Protein AF-A0A6J4M0V1-F1 (afdb_monomer_lite)

Foldseek 3Di:
DLVQLVVLQVVLVVDPDPVSSVVSLVVSLVVLVVVCVVPVLPLSSLQSNLVSCVVVVVNVSSLVSLVSSCVNPVPPPCNLVSLLSQLVSCVLVLVLVSNVVSLVSNCVNPVLDLSSLVSVLQSLLRPPVDQQDLVSLVVSLVVSCVSQNCVNCVVVVNNQVNLLSLLSSLSSCLSNVVLVSSVVSLVVSVVVCVVDVVNVLVSLQSSLLSCVSNVNLVSSVVSVVVNCVVVVVCVVVCLSGPSCVVSNDPVVPPDD

Organism: NCBI:txid203437

pLDDT: mean 87.57, std 13.85, range [37.34, 98.81]

Structure (mmCIF, N/CA/C/O backbone):
data_AF-A0A6J4M0V1-F1
#
_entry.id   AF-A0A6J4M0V1-F1
#
loop_
_atom_site.group_PDB
_atom_site.id
_atom_site.type_symbol
_atom_site.label_atom_id
_atom_site.label_alt_id
_atom_site.label_comp_id
_atom_site.label_asym_id
_atom_site.label_entity_id
_atom_site.label_seq_id
_atom_site.pdbx_PDB_ins_code
_atom_site.Cartn_x
_atom_site.Cartn_y
_atom_site.Cartn_z
_atom_site.occupancy
_atom_site.B_iso_or_equiv
_atom_site.auth_seq_id
_atom_site.auth_comp_id
_atom_site.auth_asym_id
_atom_site.auth_atom_id
_atom_site.pdbx_PDB_model_num
ATOM 1 N N . MET A 1 1 ? -20.097 13.337 26.888 1.00 53.91 1 MET A N 1
ATOM 2 C CA . MET A 1 1 ? -18.724 13.801 26.589 1.00 53.91 1 MET A CA 1
ATOM 3 C C . MET A 1 1 ? -18.313 13.417 25.173 1.00 53.91 1 MET A C 1
ATOM 5 O O . MET A 1 1 ? -17.992 14.312 24.412 1.00 53.91 1 MET A O 1
ATOM 9 N N . GLU A 1 2 ? -18.465 12.153 24.764 1.00 40.38 2 GLU A N 1
ATOM 10 C CA . GLU A 1 2 ? -18.215 11.680 23.385 1.00 40.38 2 GLU A CA 1
ATOM 11 C C . GLU A 1 2 ? -18.878 12.529 22.278 1.00 40.38 2 GLU A C 1
ATOM 13 O O . GLU A 1 2 ? -18.195 13.018 21.383 1.00 40.38 2 GLU A O 1
ATOM 18 N N . LEU A 1 3 ? -20.191 12.782 22.374 1.00 49.94 3 LEU A N 1
ATOM 19 C CA . LEU A 1 3 ? -20.926 13.611 21.403 1.00 49.94 3 LEU A CA 1
ATOM 20 C C . LEU A 1 3 ? -20.383 15.046 21.315 1.00 49.94 3 LEU A C 1
ATOM 22 O O . LEU A 1 3 ? -20.356 15.628 20.237 1.00 49.94 3 LEU A O 1
ATOM 26 N N . ARG A 1 4 ? -19.901 15.600 22.436 1.00 52.91 4 ARG A N 1
ATOM 27 C CA . ARG A 1 4 ? -19.287 16.933 22.469 1.00 52.91 4 ARG A CA 1
ATOM 28 C C . ARG A 1 4 ? -17.904 16.915 21.820 1.00 52.91 4 ARG A C 1
ATOM 30 O O . ARG A 1 4 ? -17.611 17.805 21.036 1.00 52.91 4 ARG A O 1
ATOM 37 N N . GLY A 1 5 ? -17.102 15.881 22.074 1.00 38.66 5 GLY A N 1
ATOM 38 C CA . GLY A 1 5 ? -15.804 15.689 21.424 1.00 38.66 5 GLY A CA 1
ATOM 39 C C . GLY A 1 5 ? -15.917 15.526 19.904 1.00 38.66 5 GLY A C 1
ATOM 40 O O . GLY A 1 5 ? -15.190 16.182 19.163 1.00 38.66 5 GLY A O 1
ATOM 41 N N . ARG A 1 6 ? -16.888 14.732 19.427 1.00 59.66 6 ARG A N 1
ATOM 42 C CA . ARG A 1 6 ? -17.180 14.575 17.988 1.00 59.66 6 ARG A CA 1
ATOM 43 C C . ARG A 1 6 ? -17.691 15.874 17.353 1.00 59.66 6 ARG A C 1
ATOM 45 O O . ARG A 1 6 ? -17.227 16.239 16.277 1.00 59.66 6 ARG A O 1
ATOM 52 N N . ALA A 1 7 ? -18.579 16.601 18.033 1.00 56.38 7 ALA A N 1
ATOM 53 C CA . ALA A 1 7 ? -19.088 17.886 17.550 1.00 56.38 7 ALA A CA 1
ATOM 54 C C . ALA A 1 7 ? -17.996 18.971 17.495 1.00 56.38 7 ALA A C 1
ATOM 56 O O . ALA A 1 7 ? -17.906 19.711 16.521 1.00 56.38 7 ALA A O 1
ATOM 57 N N . LEU A 1 8 ? -17.123 19.046 18.505 1.00 55.53 8 LEU A N 1
ATOM 58 C CA . LEU A 1 8 ? -15.988 19.975 18.520 1.00 55.53 8 LEU A CA 1
ATOM 59 C C . LEU A 1 8 ? -14.964 19.656 17.423 1.00 55.53 8 LEU A C 1
ATOM 61 O O . LEU A 1 8 ? -14.366 20.577 16.874 1.00 55.53 8 LEU A O 1
ATOM 65 N N . TRP A 1 9 ? -14.791 18.376 17.079 1.00 52.53 9 TRP A N 1
ATOM 66 C CA . TRP A 1 9 ? -13.986 17.955 15.932 1.00 52.53 9 TRP A CA 1
ATOM 67 C C . TRP A 1 9 ? -14.597 18.401 14.594 1.00 52.53 9 TRP A C 1
ATOM 69 O O . TRP A 1 9 ? -13.881 18.991 13.786 1.00 52.53 9 TRP A O 1
ATOM 79 N N . GLN A 1 10 ? -15.902 18.195 14.376 1.00 60.12 10 GLN A N 1
ATOM 80 C CA . GLN A 1 10 ? -16.586 18.670 13.162 1.00 60.12 10 GLN A CA 1
ATOM 81 C C . GLN A 1 10 ? -16.481 20.194 13.017 1.00 60.12 10 GLN A C 1
ATOM 83 O O . GLN A 1 10 ? -16.058 20.688 11.975 1.00 60.12 10 GLN A O 1
ATOM 88 N N . LEU A 1 11 ? -16.744 20.935 14.098 1.00 55.88 11 LEU A N 1
ATOM 89 C CA . LEU A 1 11 ? -16.661 22.400 14.116 1.00 55.88 11 LEU A CA 1
ATOM 90 C C . LEU A 1 11 ? -15.230 22.931 13.929 1.00 55.88 11 LEU A C 1
ATOM 92 O O . LEU A 1 11 ? -15.042 24.017 13.387 1.00 55.88 11 LEU A O 1
ATOM 96 N N . ALA A 1 12 ? -14.203 22.184 14.347 1.00 56.47 12 ALA A N 1
ATOM 97 C CA . ALA A 1 12 ? -12.810 22.545 14.081 1.00 56.47 12 ALA A CA 1
ATOM 98 C C . ALA A 1 12 ? -12.439 22.418 12.591 1.00 56.47 12 ALA A C 1
ATOM 100 O O . ALA A 1 12 ? -11.532 23.110 12.140 1.00 56.47 12 ALA A O 1
ATOM 101 N N . GLY A 1 13 ? -13.139 21.575 11.824 1.00 55.16 13 GLY A N 1
ATOM 102 C CA . GLY A 1 13 ? -12.978 21.486 10.370 1.00 55.16 13 GLY A CA 1
ATOM 103 C C . GLY A 1 13 ? -13.574 22.674 9.604 1.00 55.16 13 GLY A C 1
ATOM 104 O O . GLY A 1 13 ? -13.167 22.930 8.475 1.00 55.16 13 GLY A O 1
ATOM 105 N N . GLU A 1 14 ? -14.504 23.407 10.221 1.00 57.22 14 GLU A N 1
ATOM 106 C CA . GLU A 1 14 ? -15.250 24.521 9.613 1.00 57.22 14 GLU A CA 1
ATOM 107 C C . GLU A 1 14 ? -14.744 25.908 10.058 1.00 57.22 14 GLU A C 1
ATOM 109 O O . GLU A 1 14 ? -15.151 26.934 9.512 1.00 57.22 14 GLU A O 1
ATOM 114 N N . ALA A 1 15 ? -13.859 25.966 11.058 1.00 58.69 15 ALA A N 1
ATOM 115 C CA . ALA A 1 15 ? -13.413 27.216 11.662 1.00 58.69 15 ALA A CA 1
ATOM 116 C C . ALA A 1 15 ? -12.344 27.941 10.820 1.00 58.69 15 ALA A C 1
ATOM 118 O O . ALA A 1 15 ? -11.339 27.362 10.414 1.00 58.69 15 ALA A O 1
ATOM 119 N N . ALA A 1 16 ? -12.546 29.247 10.610 1.00 49.19 16 ALA A N 1
ATOM 120 C CA . ALA A 1 16 ? -11.666 30.096 9.802 1.00 49.19 16 ALA A CA 1
ATOM 121 C C . ALA A 1 16 ? -10.400 30.587 10.539 1.00 49.19 16 ALA A C 1
ATOM 123 O O . ALA A 1 16 ? -9.431 30.975 9.889 1.00 49.19 16 ALA A O 1
ATOM 124 N N . ASP A 1 17 ? -10.393 30.577 11.879 1.00 63.50 17 ASP A N 1
ATOM 125 C CA . ASP A 1 17 ? -9.259 31.013 12.707 1.00 63.50 17 ASP A CA 1
ATOM 126 C C . ASP A 1 17 ? -8.506 29.819 13.313 1.00 63.5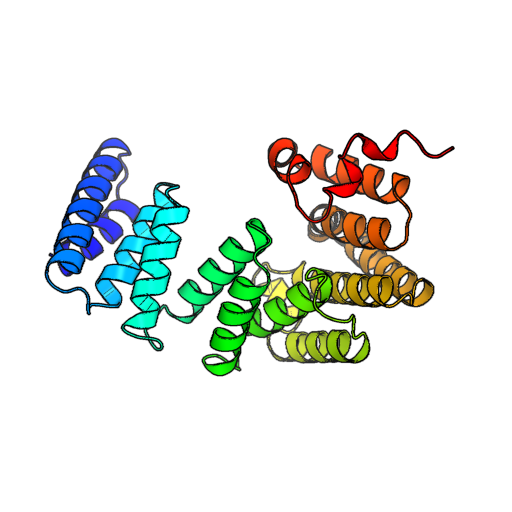0 17 ASP A C 1
ATOM 128 O O . ASP A 1 17 ? -9.050 29.012 14.069 1.00 63.50 17 ASP A O 1
ATOM 132 N N . THR A 1 18 ? -7.208 29.751 13.020 1.00 61.91 18 THR A N 1
ATOM 133 C CA . THR A 1 18 ? -6.270 28.727 13.500 1.00 61.91 18 THR A CA 1
ATOM 134 C C . THR A 1 18 ? -6.147 28.624 15.025 1.00 61.91 18 THR A C 1
ATOM 136 O O . THR A 1 18 ? -5.917 27.528 15.540 1.00 61.91 18 THR A O 1
ATOM 139 N N . SER A 1 19 ? -6.308 29.727 15.764 1.00 64.56 19 SER A N 1
ATOM 140 C CA . SER A 1 19 ? -6.194 29.725 17.231 1.00 64.56 19 SER A CA 1
ATOM 141 C C . SER A 1 19 ? -7.404 29.051 17.893 1.00 64.56 19 SER A C 1
ATOM 143 O O . SER A 1 19 ? -7.272 28.251 18.823 1.00 64.56 19 SER A O 1
ATOM 145 N N . ASP A 1 20 ? -8.579 29.293 17.324 1.00 72.44 20 ASP A N 1
ATOM 146 C CA . ASP A 1 20 ? -9.862 28.745 17.741 1.00 72.44 20 ASP A CA 1
ATOM 147 C C . ASP A 1 20 ? -9.975 27.249 17.370 1.00 72.44 20 ASP A C 1
ATOM 149 O O . ASP A 1 20 ? -10.489 26.430 18.135 1.00 72.44 20 ASP A O 1
ATOM 153 N N . VAL A 1 21 ? -9.376 26.843 16.242 1.00 68.88 21 VAL A N 1
ATOM 154 C CA . VAL A 1 21 ? -9.177 25.426 15.877 1.00 68.88 21 VAL A CA 1
ATOM 155 C C . VAL A 1 21 ? -8.328 24.696 16.921 1.00 68.88 21 VAL A C 1
ATOM 157 O O . VAL A 1 21 ? -8.710 23.619 17.384 1.00 68.88 21 VAL A O 1
ATOM 160 N N . ALA A 1 22 ? -7.186 25.264 17.321 1.00 74.12 22 ALA A N 1
ATOM 161 C CA . ALA A 1 22 ? -6.281 24.618 18.271 1.00 74.12 22 ALA A CA 1
ATOM 162 C C . ALA A 1 22 ? -6.960 24.366 19.628 1.00 74.12 22 ALA A C 1
ATOM 164 O O . ALA A 1 22 ? -6.928 23.237 20.129 1.00 74.12 22 ALA A O 1
ATOM 165 N N . ALA A 1 23 ? -7.647 25.377 20.171 1.00 79.56 23 ALA A N 1
ATOM 166 C CA . ALA A 1 23 ? -8.376 25.274 21.433 1.00 79.56 23 ALA A CA 1
ATOM 167 C C . ALA A 1 23 ? -9.516 24.239 21.372 1.00 79.56 23 ALA A C 1
ATOM 169 O O . ALA A 1 23 ? -9.674 23.430 22.294 1.00 79.56 23 ALA A O 1
ATOM 170 N N . ARG A 1 24 ? -10.279 24.204 20.268 1.00 79.06 24 ARG A N 1
ATOM 171 C CA . ARG A 1 24 ? -11.339 23.202 20.057 1.00 79.06 24 ARG A CA 1
ATOM 172 C C . ARG A 1 24 ? -10.793 21.785 19.979 1.00 79.06 24 ARG A C 1
ATOM 174 O O . ARG A 1 24 ? -11.362 20.890 20.600 1.00 79.06 24 ARG A O 1
ATOM 181 N N . LEU A 1 25 ? -9.678 21.578 19.280 1.00 79.62 25 LEU A N 1
ATOM 182 C CA . LEU A 1 25 ? -9.035 20.267 19.195 1.00 79.62 25 LEU A CA 1
ATOM 183 C C . LEU A 1 25 ? -8.487 19.804 20.553 1.00 79.62 25 LEU A C 1
ATOM 185 O O . LEU A 1 25 ? -8.534 18.614 20.849 1.00 79.62 25 LEU A O 1
ATOM 189 N N . GLU A 1 26 ? -7.992 20.712 21.401 1.00 85.88 26 GLU A N 1
ATOM 190 C CA . GLU A 1 26 ? -7.550 20.345 22.753 1.00 85.88 26 GLU A CA 1
ATOM 191 C C . GLU A 1 26 ? -8.714 19.922 23.646 1.00 85.88 26 GLU A C 1
ATOM 193 O O . GLU A 1 26 ? -8.606 18.942 24.383 1.00 85.88 26 GLU A O 1
ATOM 198 N N . LEU A 1 27 ? -9.828 20.652 23.581 1.00 85.31 27 LEU A N 1
ATOM 199 C CA . LEU A 1 27 ? -11.043 20.301 24.312 1.00 85.31 27 LEU A CA 1
ATOM 200 C C . LEU A 1 27 ? -11.629 18.977 23.818 1.00 85.31 27 LEU A C 1
ATOM 202 O O . LEU A 1 27 ? -11.962 18.127 24.640 1.00 85.31 27 LEU A O 1
ATOM 206 N N . ALA A 1 28 ? -11.691 18.779 22.500 1.00 85.44 28 ALA A N 1
ATOM 207 C CA . ALA A 1 28 ? -12.153 17.533 21.902 1.00 85.44 28 ALA A CA 1
ATOM 208 C C . ALA A 1 28 ? -11.297 16.341 22.348 1.00 85.44 28 ALA A C 1
ATOM 210 O O . ALA A 1 28 ? -11.844 15.307 22.720 1.00 85.44 28 ALA A O 1
ATOM 211 N N . GLU A 1 29 ? -9.968 16.488 22.382 1.00 90.81 29 GLU A N 1
ATOM 212 C CA . GLU A 1 29 ? -9.087 15.423 22.861 1.00 90.81 29 GLU A CA 1
ATOM 213 C C . GLU A 1 29 ? -9.353 15.072 24.328 1.00 90.81 29 GLU A C 1
ATOM 215 O O . GLU A 1 29 ? -9.502 13.895 24.655 1.00 90.81 29 GLU A O 1
ATOM 220 N N . ARG A 1 30 ? -9.433 16.081 25.207 1.00 91.19 30 ARG A N 1
ATOM 221 C CA . ARG A 1 30 ? -9.727 15.866 26.632 1.00 91.19 30 ARG A CA 1
ATOM 222 C C . ARG A 1 30 ? -11.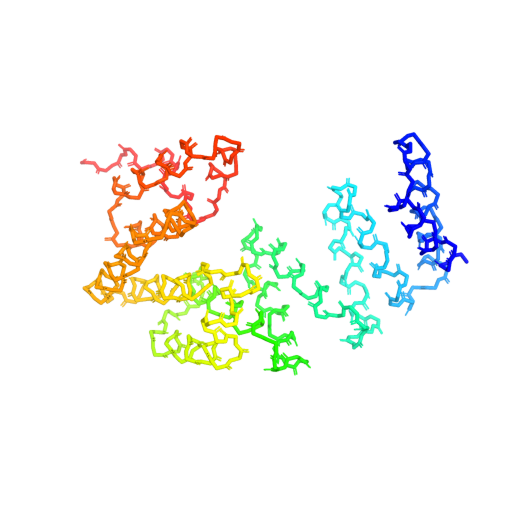061 15.147 26.817 1.00 91.19 30 ARG A C 1
ATOM 224 O O . ARG A 1 30 ? -11.120 14.154 27.533 1.00 91.19 30 ARG A O 1
ATOM 231 N N . ASP A 1 31 ? -12.101 15.599 26.122 1.00 90.00 31 ASP A N 1
ATOM 232 C CA . ASP A 1 31 ? -13.437 15.008 26.208 1.00 90.00 31 ASP A CA 1
ATOM 233 C C . ASP A 1 31 ? -13.483 13.560 25.712 1.00 90.00 31 ASP A C 1
ATOM 235 O O . ASP A 1 31 ? -14.176 12.733 26.307 1.00 90.00 31 ASP A O 1
ATOM 239 N N . LEU A 1 32 ? -12.761 13.252 24.631 1.00 90.06 32 LEU A N 1
ATOM 240 C CA . LEU A 1 32 ? -12.675 11.901 24.082 1.00 90.06 32 LEU A CA 1
ATOM 241 C C . LEU A 1 32 ? -11.882 10.971 25.004 1.00 90.06 32 LEU A C 1
ATOM 243 O O . LEU A 1 32 ? -12.331 9.853 25.236 1.00 90.06 32 LEU A O 1
ATOM 247 N N . ARG A 1 33 ? -10.770 11.437 25.591 1.00 94.00 33 ARG A N 1
ATOM 248 C CA . ARG A 1 33 ? -10.005 10.670 26.592 1.00 94.00 33 ARG A CA 1
ATOM 249 C C . ARG A 1 33 ? -10.849 10.351 27.822 1.00 94.00 33 ARG A C 1
ATOM 251 O O . ARG A 1 33 ? -10.976 9.187 28.177 1.00 94.00 33 ARG A O 1
ATOM 258 N N . THR A 1 34 ? -11.523 11.347 28.396 1.00 92.94 34 THR A N 1
ATOM 259 C CA . THR A 1 34 ? -12.440 11.114 29.522 1.00 92.94 34 THR A CA 1
ATOM 260 C C . THR A 1 34 ? -13.581 10.166 29.143 1.00 92.94 34 THR A C 1
ATOM 262 O O . THR A 1 34 ? -14.010 9.366 29.969 1.00 92.94 34 THR A O 1
ATOM 265 N N . ALA A 1 35 ? -14.087 10.228 27.906 1.00 89.25 35 ALA A N 1
ATOM 266 C CA . ALA A 1 35 ? -15.147 9.329 27.457 1.00 89.25 35 ALA A CA 1
ATOM 267 C C . ALA A 1 35 ? -14.692 7.862 27.407 1.00 89.25 35 ALA A C 1
ATOM 269 O O . ALA A 1 35 ? -15.418 7.005 27.903 1.00 89.25 35 ALA A O 1
ATOM 270 N N . VAL A 1 36 ? -13.507 7.580 26.857 1.00 93.12 36 VAL A N 1
ATOM 271 C CA . VAL A 1 36 ? -12.981 6.204 26.771 1.00 93.12 36 VAL A CA 1
ATOM 272 C C . VAL A 1 36 ? -12.437 5.685 28.106 1.00 93.12 36 VAL A C 1
ATOM 274 O O . VAL A 1 36 ? -12.448 4.483 28.342 1.00 93.12 36 VAL A O 1
ATOM 277 N N . GLU A 1 37 ? -12.008 6.572 29.008 1.00 92.62 37 GLU A N 1
ATOM 278 C CA . GLU A 1 37 ? -11.672 6.217 30.395 1.00 92.62 37 GLU A CA 1
ATOM 279 C C . GLU A 1 37 ? -12.922 5.845 31.203 1.00 92.62 37 GLU A C 1
ATOM 281 O O . GLU A 1 37 ? -12.888 4.909 32.000 1.00 92.62 37 GLU A O 1
ATOM 286 N N . ALA A 1 38 ? -14.031 6.564 30.997 1.00 91.81 38 ALA A N 1
ATOM 287 C CA . ALA A 1 38 ? -15.296 6.292 31.678 1.00 91.81 38 ALA A CA 1
ATOM 288 C C . ALA A 1 38 ? -15.985 5.020 31.160 1.00 91.81 38 ALA A C 1
ATOM 290 O O . ALA A 1 38 ? -16.631 4.316 31.934 1.00 91.81 38 ALA A O 1
ATOM 291 N N . ASP A 1 39 ? -15.865 4.736 29.863 1.00 88.25 39 ASP A N 1
ATOM 292 C CA . ASP A 1 39 ? -16.429 3.547 29.229 1.00 88.25 39 ASP A CA 1
ATOM 293 C C . ASP A 1 39 ? -15.505 3.058 28.105 1.00 88.25 39 ASP A C 1
ATOM 295 O O . ASP A 1 39 ? -15.585 3.486 26.950 1.00 88.25 39 ASP A O 1
ATOM 299 N N . SER A 1 40 ? -14.621 2.129 28.469 1.00 88.81 40 SER A N 1
ATOM 300 C CA . SER A 1 40 ? -13.634 1.543 27.555 1.00 88.81 40 SER A CA 1
ATOM 301 C C . SER A 1 40 ? -14.247 0.678 26.452 1.00 88.81 40 SER A C 1
ATOM 303 O O . SER A 1 40 ? -13.554 0.375 25.484 1.00 88.81 40 SER A O 1
ATOM 305 N N . THR A 1 41 ? -15.538 0.336 26.545 1.00 88.44 41 THR A N 1
ATOM 306 C CA . THR A 1 41 ? -16.239 -0.477 25.538 1.00 88.44 41 THR A CA 1
ATOM 307 C C . THR A 1 41 ? -16.787 0.349 24.372 1.00 88.44 41 THR A C 1
ATOM 309 O O . THR A 1 41 ? -17.298 -0.195 23.394 1.00 88.44 41 THR A O 1
ATOM 312 N N . ARG A 1 42 ? -16.658 1.683 24.416 1.00 87.06 42 ARG A N 1
ATOM 313 C CA . ARG A 1 42 ? -17.156 2.563 23.350 1.00 87.06 42 ARG A CA 1
ATOM 314 C C . ARG A 1 42 ? -16.226 2.626 22.151 1.00 87.06 42 ARG A C 1
ATOM 316 O O . ARG A 1 42 ? -15.389 3.526 22.044 1.00 87.06 42 ARG A O 1
ATOM 323 N N . ALA A 1 43 ? -16.455 1.732 21.193 1.00 87.00 43 ALA A N 1
ATOM 324 C CA . ALA A 1 43 ? -15.746 1.703 19.914 1.00 87.00 43 ALA A CA 1
ATOM 325 C C . ALA A 1 43 ? -15.725 3.067 19.196 1.00 87.00 43 ALA A C 1
ATOM 327 O O . ALA A 1 43 ? -14.676 3.526 18.744 1.00 87.00 43 ALA A O 1
ATOM 328 N N . SER A 1 44 ? -16.862 3.768 19.155 1.00 83.19 44 SER A N 1
ATOM 329 C CA . SER A 1 44 ? -16.994 5.087 18.520 1.00 83.19 44 SER A CA 1
ATOM 330 C C . SER A 1 44 ? -16.165 6.184 19.201 1.00 83.19 44 SER A C 1
ATOM 332 O O . SER A 1 44 ? -15.638 7.071 18.525 1.00 83.19 44 SER A O 1
ATOM 334 N N . GLY A 1 45 ? -16.002 6.119 20.527 1.00 86.62 45 GLY A N 1
ATOM 335 C CA . GLY A 1 45 ? -15.138 7.029 21.282 1.00 86.62 45 GLY A CA 1
ATOM 336 C C . GLY A 1 45 ? -13.662 6.818 20.948 1.00 86.62 45 GLY A C 1
ATOM 337 O O . GLY A 1 45 ? -12.944 7.780 20.666 1.00 86.62 45 GLY A O 1
ATOM 338 N N . TRP A 1 46 ? -13.233 5.555 20.894 1.00 90.62 46 TRP A N 1
ATOM 339 C CA . TRP A 1 46 ? -11.883 5.175 20.476 1.00 90.62 46 TRP A CA 1
ATOM 340 C C . TRP A 1 46 ? -11.583 5.562 19.022 1.00 90.62 46 TRP A C 1
ATOM 342 O O . TRP A 1 46 ? -10.511 6.106 18.743 1.00 90.62 46 TRP A O 1
ATOM 352 N N . ALA A 1 47 ? -12.535 5.366 18.105 1.00 85.62 47 ALA A N 1
ATOM 353 C CA . ALA A 1 47 ? -12.390 5.739 16.698 1.00 85.62 47 ALA A CA 1
ATOM 354 C C . ALA A 1 47 ? -12.212 7.257 16.514 1.00 85.62 47 ALA A C 1
ATOM 356 O O . ALA A 1 47 ? -11.282 7.703 15.833 1.00 85.62 47 ALA A O 1
ATOM 357 N N . ALA A 1 48 ? -13.042 8.061 17.188 1.00 86.19 48 ALA A N 1
ATOM 358 C CA . ALA A 1 48 ? -12.927 9.517 17.161 1.00 86.19 48 ALA A CA 1
ATOM 359 C C . ALA A 1 48 ? -11.600 10.002 17.775 1.00 86.19 48 ALA A C 1
ATOM 361 O O . ALA A 1 48 ? -10.947 10.894 17.223 1.00 86.19 48 ALA A O 1
ATOM 362 N N . LEU A 1 49 ? -11.161 9.390 18.884 1.00 90.31 49 LEU A N 1
ATOM 363 C CA . LEU A 1 49 ? -9.876 9.706 19.512 1.00 90.31 49 LEU A CA 1
ATOM 364 C C . LEU A 1 49 ? -8.703 9.388 18.575 1.00 90.31 49 LEU A C 1
ATOM 366 O O . LEU A 1 49 ? -7.814 10.223 18.405 1.00 90.31 49 LEU A O 1
ATOM 370 N N . SER A 1 50 ? -8.726 8.224 17.922 1.00 88.25 50 SER A N 1
ATOM 371 C CA . SER A 1 50 ? -7.724 7.830 16.927 1.00 88.25 50 SER A CA 1
ATOM 372 C C . SER A 1 50 ? -7.600 8.871 15.810 1.00 88.25 50 SER A C 1
ATOM 374 O O . SER A 1 50 ? -6.508 9.374 15.530 1.00 88.25 50 SER A O 1
ATOM 376 N N . GLN A 1 51 ? -8.727 9.279 15.219 1.00 82.88 51 GLN A N 1
ATOM 377 C CA . GLN A 1 51 ? -8.737 10.270 14.144 1.00 82.88 51 GLN A CA 1
ATOM 378 C C . GLN A 1 51 ? -8.147 11.617 14.581 1.00 82.88 51 GLN A C 1
ATOM 380 O O . GLN A 1 51 ? -7.340 12.198 13.846 1.00 82.88 51 GLN A O 1
ATOM 385 N N . LEU A 1 52 ? -8.509 12.099 15.772 1.00 85.81 52 LEU A N 1
ATOM 386 C CA . LEU A 1 52 ? -7.991 13.354 16.312 1.00 85.81 52 LEU A CA 1
ATOM 387 C C . LEU A 1 52 ? -6.478 13.281 16.561 1.00 85.81 52 LEU A C 1
ATOM 389 O O . LEU A 1 52 ? -5.741 14.190 16.169 1.00 85.81 52 LEU A O 1
ATOM 393 N N . LEU A 1 53 ? -5.996 12.195 17.170 1.00 86.88 53 LEU A N 1
ATOM 394 C CA . LEU A 1 53 ? -4.571 11.994 17.449 1.00 86.88 53 LEU A CA 1
ATOM 395 C C . LEU A 1 53 ? -3.742 11.971 16.161 1.00 86.88 53 LEU A C 1
ATOM 397 O O . LEU A 1 53 ? -2.672 12.580 16.106 1.00 86.88 53 LEU A O 1
ATOM 401 N N . ARG A 1 54 ? -4.266 11.355 15.096 1.00 78.00 54 ARG A N 1
ATOM 402 C CA . ARG A 1 54 ? -3.631 11.353 13.773 1.00 78.00 54 ARG A CA 1
ATOM 403 C C . ARG A 1 54 ? -3.489 12.759 13.196 1.00 78.00 54 ARG A C 1
ATOM 405 O O . ARG A 1 54 ? -2.422 13.098 12.692 1.00 78.00 54 ARG A O 1
ATOM 412 N N . LEU A 1 55 ? -4.541 13.579 13.275 1.00 74.44 55 LEU A N 1
ATOM 413 C CA . LEU A 1 55 ? -4.508 14.972 12.803 1.00 74.44 55 LEU A CA 1
ATOM 414 C C . LEU A 1 55 ? -3.463 15.805 13.553 1.00 74.44 55 LEU A C 1
ATOM 416 O O . LEU A 1 55 ? -2.851 16.697 12.975 1.00 74.44 55 LEU A O 1
ATOM 420 N N . ARG A 1 56 ? -3.211 15.471 14.821 1.00 82.12 56 ARG A N 1
ATOM 421 C CA . ARG A 1 56 ? -2.168 16.085 15.652 1.00 82.12 56 ARG A CA 1
ATOM 422 C C . ARG A 1 56 ? -0.774 15.480 15.465 1.00 82.12 56 ARG A C 1
ATOM 424 O O . ARG A 1 56 ? 0.141 15.831 16.203 1.00 82.12 56 ARG A O 1
ATOM 431 N N . GLY A 1 57 ? -0.601 14.557 14.518 1.00 75.25 57 GLY A N 1
ATOM 432 C CA . GLY A 1 57 ? 0.674 13.884 14.261 1.00 75.25 57 GLY A CA 1
ATOM 433 C C . GLY A 1 57 ? 1.092 12.874 15.337 1.00 75.25 57 GLY A C 1
ATOM 434 O O . GLY A 1 57 ? 2.224 12.395 15.320 1.00 75.25 57 GLY A O 1
ATOM 435 N N . ARG A 1 58 ? 0.201 12.513 16.270 1.00 84.88 58 ARG A N 1
ATOM 436 C CA . ARG A 1 58 ? 0.452 11.529 17.338 1.00 84.88 58 ARG A CA 1
ATOM 437 C C . ARG A 1 58 ? 0.127 10.121 16.849 1.00 84.88 58 ARG A C 1
ATOM 439 O O . ARG A 1 58 ? -0.799 9.472 17.330 1.00 84.88 58 ARG A O 1
ATOM 446 N N . PHE A 1 59 ? 0.884 9.665 15.853 1.00 80.38 59 PHE A N 1
ATOM 447 C CA . PHE A 1 59 ? 0.600 8.429 15.116 1.00 80.38 59 PHE A CA 1
ATOM 448 C C . PHE A 1 59 ? 0.590 7.173 15.999 1.00 80.38 59 PHE A C 1
ATOM 450 O O . PHE A 1 59 ? -0.329 6.373 15.890 1.00 80.38 59 PHE A O 1
ATOM 457 N N . ALA A 1 60 ? 1.542 7.030 16.927 1.00 84.44 60 ALA A N 1
ATOM 458 C CA . ALA A 1 60 ? 1.602 5.857 17.806 1.00 84.44 60 ALA A CA 1
ATOM 459 C C . ALA A 1 60 ? 0.353 5.723 18.698 1.00 84.44 60 ALA A C 1
ATOM 461 O O . ALA A 1 60 ? -0.213 4.643 18.837 1.00 84.44 60 ALA A O 1
ATOM 462 N N . GLU A 1 61 ? -0.117 6.830 19.272 1.00 88.00 61 GLU A N 1
ATOM 463 C CA . GLU A 1 61 ? -1.322 6.823 20.107 1.00 88.00 61 GLU A CA 1
ATOM 464 C C . GLU A 1 61 ? -2.597 6.678 19.275 1.00 88.00 61 GLU A C 1
ATOM 466 O O . GLU A 1 61 ? -3.540 6.016 19.702 1.00 88.00 61 GLU A O 1
ATOM 471 N N . SER A 1 62 ? -2.612 7.261 18.073 1.00 86.50 62 SER A N 1
ATOM 472 C CA . SER A 1 62 ? -3.677 7.049 17.091 1.00 86.50 62 SER A CA 1
ATOM 473 C C . SER A 1 62 ? -3.851 5.564 16.770 1.00 86.50 62 SER A C 1
ATOM 475 O O . SER A 1 62 ? -4.985 5.088 16.730 1.00 86.50 62 SER A O 1
ATOM 477 N N . ASP A 1 63 ? -2.753 4.834 16.562 1.00 84.38 63 ASP A N 1
ATOM 478 C CA . ASP A 1 63 ? -2.776 3.399 16.263 1.00 84.38 63 ASP A CA 1
ATOM 479 C C . ASP A 1 63 ? -3.292 2.572 17.447 1.00 84.38 63 ASP A C 1
ATOM 481 O O . ASP A 1 63 ? -4.090 1.657 17.253 1.00 84.38 63 ASP A O 1
ATOM 485 N N . LEU A 1 64 ? -2.895 2.908 18.679 1.00 90.12 64 LEU A N 1
ATOM 486 C CA . LEU A 1 64 ? -3.420 2.245 19.879 1.00 90.12 64 LEU A CA 1
ATOM 487 C C . LEU A 1 64 ? -4.934 2.451 20.019 1.00 90.12 64 LEU A C 1
ATOM 489 O O . LEU A 1 64 ? -5.668 1.486 20.220 1.00 90.12 64 LEU A O 1
ATOM 493 N N . ALA A 1 65 ? -5.411 3.687 19.849 1.00 90.50 65 ALA A N 1
ATOM 494 C CA . ALA A 1 65 ? -6.838 3.995 19.899 1.00 90.50 65 ALA A CA 1
ATOM 495 C C . ALA A 1 65 ? -7.624 3.304 18.767 1.00 90.50 65 ALA A C 1
ATOM 497 O O . ALA A 1 65 ? -8.721 2.807 18.994 1.00 90.50 65 ALA A O 1
ATOM 498 N N . ALA A 1 66 ? -7.053 3.211 17.562 1.00 87.25 66 ALA A N 1
ATOM 499 C CA . ALA A 1 66 ? -7.651 2.485 16.438 1.00 87.25 66 ALA A CA 1
ATOM 500 C C . ALA A 1 66 ? -7.825 0.986 16.732 1.00 87.25 66 ALA A C 1
ATOM 502 O O . ALA A 1 66 ? -8.868 0.417 16.418 1.00 87.25 66 ALA A O 1
ATOM 503 N N . ARG A 1 67 ? -6.824 0.348 17.355 1.00 87.94 67 ARG A N 1
ATOM 504 C CA . ARG A 1 67 ? -6.911 -1.065 17.762 1.00 87.94 67 ARG A CA 1
ATOM 505 C C . ARG A 1 67 ? -8.003 -1.275 18.800 1.00 87.94 67 ARG A C 1
ATOM 507 O O . ARG A 1 67 ? -8.826 -2.163 18.621 1.00 87.94 67 ARG A O 1
ATOM 514 N N . GLN A 1 68 ? -8.064 -0.408 19.811 1.00 91.69 68 GLN A N 1
ATOM 515 C CA . GLN A 1 68 ? -9.132 -0.449 20.809 1.00 91.69 68 GLN A CA 1
ATOM 516 C C . GLN A 1 68 ? -10.515 -0.307 20.164 1.00 91.69 68 GLN A C 1
ATOM 518 O O . GLN A 1 68 ? -11.411 -1.079 20.483 1.00 91.69 68 GLN A O 1
ATOM 523 N N . ALA A 1 69 ? -10.687 0.602 19.199 1.00 89.25 69 ALA A N 1
ATOM 524 C CA . ALA A 1 69 ? -11.957 0.747 18.488 1.00 89.25 69 ALA A CA 1
ATOM 525 C C . ALA A 1 69 ? -12.414 -0.566 17.825 1.00 89.25 69 ALA A C 1
ATOM 527 O O . ALA A 1 69 ? -13.558 -0.970 18.015 1.00 89.25 69 ALA A O 1
ATOM 528 N N . LEU A 1 70 ? -11.515 -1.251 17.108 1.00 87.12 70 LEU A N 1
ATOM 529 C CA . LEU A 1 70 ? -11.819 -2.521 16.435 1.00 87.12 70 LEU A CA 1
ATOM 530 C C . LEU A 1 70 ? -11.986 -3.704 17.393 1.00 87.12 70 LEU A C 1
ATOM 532 O O . LEU A 1 70 ? -12.731 -4.630 17.081 1.00 87.12 70 LEU A O 1
ATOM 536 N N . GLU A 1 71 ? -11.292 -3.698 18.533 1.00 88.50 71 GLU A N 1
ATOM 537 C CA . GLU A 1 71 ? -11.486 -4.697 19.591 1.00 88.50 71 GLU A CA 1
ATOM 538 C C . GLU A 1 71 ? -12.896 -4.610 20.183 1.00 88.50 71 GLU A C 1
ATOM 540 O O . GLU A 1 71 ? -13.492 -5.643 20.485 1.00 88.50 71 GLU A O 1
ATOM 545 N N . GLN A 1 72 ? -13.433 -3.394 20.323 1.00 88.88 72 GLN A N 1
ATOM 546 C CA . GLN A 1 72 ? -14.769 -3.177 20.877 1.00 88.88 72 GLN A CA 1
ATOM 547 C C . GLN A 1 72 ? -15.887 -3.372 19.844 1.00 88.88 72 GLN A C 1
ATOM 549 O O . GLN A 1 72 ? -16.924 -3.946 20.171 1.00 88.88 72 GLN A O 1
ATOM 554 N N . ASP A 1 73 ? -15.693 -2.917 18.604 1.00 85.62 73 ASP A N 1
ATOM 555 C CA . ASP A 1 73 ? -16.627 -3.158 17.503 1.00 85.62 73 ASP A CA 1
ATOM 556 C C . ASP A 1 73 ? -15.881 -3.315 16.176 1.00 85.62 73 ASP A C 1
ATOM 558 O O . ASP A 1 73 ? -15.453 -2.353 15.533 1.00 85.62 73 ASP A O 1
ATOM 562 N N . ALA A 1 74 ? -15.765 -4.567 15.743 1.00 76.94 74 ALA A N 1
ATOM 563 C CA . ALA A 1 74 ? -15.110 -4.916 14.495 1.00 76.94 74 ALA A CA 1
ATOM 564 C C . ALA A 1 74 ? -15.923 -4.524 13.246 1.00 76.94 74 ALA A C 1
ATOM 566 O O . ALA A 1 74 ? -15.384 -4.639 12.150 1.00 76.94 74 ALA A O 1
ATOM 567 N N . TRP A 1 75 ? -17.186 -4.105 13.393 1.00 79.88 75 TRP A N 1
ATOM 568 C CA . TRP A 1 75 ? -18.101 -3.720 12.308 1.00 79.88 75 TRP A CA 1
ATOM 569 C C . TRP A 1 75 ? -18.534 -2.254 12.394 1.00 79.88 75 TRP A C 1
ATOM 571 O O . TRP A 1 75 ? -19.541 -1.871 11.794 1.00 79.88 75 TRP A O 1
ATOM 581 N N . LEU A 1 76 ? -17.774 -1.435 13.128 1.00 80.50 76 LEU A N 1
ATOM 582 C CA . LEU A 1 76 ? -17.990 0.004 13.205 1.00 80.50 76 LEU A CA 1
ATOM 583 C C . LEU A 1 76 ? -18.096 0.611 11.794 1.00 80.50 76 LEU A C 1
ATOM 585 O O . LEU A 1 76 ? -17.430 0.157 10.866 1.00 80.50 76 LEU A O 1
ATOM 589 N N . GLU A 1 77 ? -18.890 1.672 11.646 1.00 76.88 77 GLU A N 1
ATOM 590 C CA . GLU A 1 77 ? -19.106 2.359 10.362 1.00 76.88 77 GLU A CA 1
ATOM 591 C C . GLU A 1 77 ? -17.794 2.715 9.634 1.00 76.88 77 GLU A C 1
ATOM 593 O O . GLU A 1 77 ? -17.710 2.543 8.424 1.00 76.88 77 GLU A O 1
ATOM 598 N N . ASP A 1 78 ? -16.754 3.112 10.378 1.00 78.25 78 ASP A N 1
ATOM 599 C CA . ASP A 1 78 ? -15.433 3.480 9.843 1.00 78.25 78 ASP A CA 1
ATOM 600 C C . ASP A 1 78 ? -14.399 2.328 9.885 1.00 78.25 78 ASP A C 1
ATOM 602 O O . ASP A 1 78 ? -13.188 2.568 9.807 1.00 78.25 78 ASP A O 1
ATOM 606 N N . ALA A 1 79 ? -14.821 1.076 10.099 1.00 86.88 79 ALA A N 1
ATOM 607 C CA . ALA A 1 79 ? -13.904 -0.047 10.328 1.00 86.88 79 ALA A CA 1
ATOM 608 C C . ALA A 1 79 ? -12.972 -0.317 9.134 1.00 86.88 79 ALA A C 1
ATOM 610 O O . ALA A 1 79 ? -11.793 -0.618 9.338 1.00 86.88 79 ALA A O 1
ATOM 611 N N . ASP A 1 80 ? -13.449 -0.146 7.899 1.00 85.94 80 ASP A N 1
ATOM 612 C CA . ASP A 1 80 ? -12.630 -0.225 6.685 1.00 85.94 80 ASP A CA 1
ATOM 613 C C . ASP A 1 80 ? -11.485 0.801 6.721 1.00 85.94 80 ASP A C 1
ATOM 615 O O . ASP A 1 80 ? -10.314 0.488 6.475 1.00 85.94 80 ASP A O 1
ATOM 619 N N . ASP A 1 81 ? -11.805 2.032 7.105 1.00 81.94 81 ASP A N 1
ATOM 620 C CA . ASP A 1 81 ? -10.869 3.139 7.130 1.00 81.94 81 ASP A CA 1
ATOM 621 C C . ASP A 1 81 ? -9.863 3.004 8.287 1.00 81.94 81 ASP A C 1
ATOM 623 O O . ASP A 1 81 ? -8.677 3.323 8.125 1.00 81.94 81 ASP A O 1
ATOM 627 N N . ILE A 1 82 ? -10.295 2.459 9.430 1.00 85.81 82 ILE A N 1
ATOM 628 C CA . ILE A 1 82 ? -9.429 2.112 10.566 1.00 85.81 82 ILE A CA 1
ATOM 629 C C . ILE A 1 82 ? -8.458 0.987 10.185 1.00 85.81 82 ILE A C 1
ATOM 631 O O . ILE A 1 82 ? -7.247 1.136 10.372 1.00 85.81 82 ILE A O 1
ATOM 635 N N . LEU A 1 83 ? -8.948 -0.110 9.600 1.00 90.69 83 LEU A N 1
ATOM 636 C CA . LEU A 1 83 ? -8.116 -1.241 9.173 1.00 90.69 83 LEU A CA 1
ATOM 637 C C . LEU A 1 83 ? -7.074 -0.814 8.139 1.00 90.69 83 LEU A C 1
ATOM 639 O O . LEU A 1 83 ? -5.909 -1.213 8.212 1.00 90.69 83 LEU A O 1
ATOM 643 N N . ARG A 1 84 ? -7.461 0.060 7.207 1.00 88.94 84 ARG A N 1
ATOM 644 C CA . ARG A 1 84 ? -6.541 0.622 6.220 1.00 88.94 84 ARG A CA 1
ATOM 645 C C . ARG A 1 84 ? -5.451 1.477 6.876 1.00 88.94 84 ARG A C 1
ATOM 647 O O . ARG A 1 84 ? -4.292 1.397 6.471 1.00 88.94 84 ARG A O 1
ATOM 654 N N . ARG A 1 85 ? -5.784 2.285 7.890 1.00 83.12 85 ARG A N 1
ATOM 655 C CA . ARG A 1 85 ? -4.794 3.085 8.642 1.00 83.12 85 ARG A CA 1
ATOM 656 C C . ARG A 1 85 ? -3.798 2.193 9.377 1.00 83.12 85 ARG A C 1
ATOM 658 O O . ARG A 1 85 ? -2.599 2.411 9.228 1.00 83.12 85 ARG A O 1
ATOM 665 N N . LEU A 1 86 ? -4.283 1.170 10.084 1.00 89.12 86 LEU A N 1
ATOM 666 C CA . LEU A 1 86 ? -3.433 0.197 10.776 1.00 89.12 86 LEU A CA 1
ATOM 667 C C . LEU A 1 86 ? -2.511 -0.544 9.802 1.00 89.12 86 LEU A C 1
ATOM 669 O O . LEU A 1 86 ? -1.323 -0.696 10.078 1.00 89.12 86 LEU A O 1
ATOM 673 N N . TYR A 1 87 ? -3.028 -0.926 8.631 1.00 94.06 87 TYR A N 1
ATOM 674 C CA . TYR A 1 87 ? -2.226 -1.507 7.558 1.00 94.06 87 TYR A CA 1
ATOM 675 C C . TYR A 1 87 ? -1.076 -0.580 7.129 1.00 94.06 87 TYR A C 1
ATOM 677 O O . TYR A 1 87 ? 0.083 -0.990 7.174 1.00 94.06 87 TYR A O 1
ATOM 685 N N . PHE A 1 88 ? -1.358 0.674 6.756 1.00 85.00 88 PHE A N 1
ATOM 686 C CA . PHE A 1 88 ? -0.311 1.606 6.311 1.00 85.00 88 PHE A CA 1
ATOM 687 C C . PHE A 1 88 ? 0.686 1.956 7.424 1.00 85.00 88 PHE A C 1
ATOM 689 O O . PHE A 1 88 ? 1.883 2.061 7.154 1.00 85.00 88 PHE A O 1
ATOM 696 N N . GLY A 1 89 ? 0.214 2.105 8.667 1.00 84.25 89 GLY A N 1
ATOM 697 C CA . GLY A 1 89 ? 1.068 2.338 9.832 1.00 84.25 89 GLY A CA 1
ATOM 698 C C . GLY A 1 89 ? 2.045 1.187 10.071 1.00 84.25 89 GLY A C 1
ATOM 699 O O . GLY A 1 89 ? 3.236 1.424 10.276 1.00 84.25 89 GLY A O 1
ATOM 700 N N . ALA A 1 90 ? 1.566 -0.054 9.969 1.00 90.81 90 ALA A N 1
ATOM 701 C CA . ALA A 1 90 ? 2.386 -1.252 10.107 1.00 90.81 90 ALA A CA 1
ATOM 702 C C . ALA A 1 90 ? 3.383 -1.420 8.943 1.00 90.81 90 ALA A C 1
ATOM 704 O O . ALA A 1 90 ? 4.565 -1.667 9.185 1.00 90.81 90 ALA A O 1
ATOM 705 N N . MET A 1 91 ? 2.957 -1.187 7.693 1.00 89.50 91 MET A N 1
ATOM 706 C CA . MET A 1 91 ? 3.842 -1.210 6.515 1.00 89.50 91 MET A CA 1
ATOM 707 C C . MET A 1 91 ? 4.991 -0.199 6.639 1.00 89.50 91 MET A C 1
ATOM 709 O O . MET A 1 91 ? 6.145 -0.544 6.400 1.00 89.50 91 MET A O 1
ATOM 713 N N . ALA A 1 92 ? 4.703 1.029 7.086 1.00 83.75 92 ALA A N 1
ATOM 714 C CA . ALA A 1 92 ? 5.721 2.064 7.285 1.00 83.75 92 ALA A CA 1
ATOM 715 C C . ALA A 1 92 ? 6.766 1.692 8.355 1.00 83.75 92 ALA A C 1
ATOM 717 O O . ALA A 1 92 ? 7.902 2.164 8.305 1.00 83.75 92 ALA A O 1
ATOM 718 N N . GLN A 1 93 ? 6.389 0.843 9.313 1.00 86.25 93 GLN A N 1
ATOM 719 C CA . GLN A 1 93 ? 7.271 0.317 10.358 1.00 86.25 93 GLN A CA 1
ATOM 720 C C . GLN A 1 93 ? 7.978 -0.984 9.939 1.00 86.25 93 GLN A C 1
ATOM 722 O O . GLN A 1 93 ? 8.897 -1.429 10.626 1.00 86.25 93 GLN A O 1
ATOM 727 N N . GLY A 1 94 ? 7.582 -1.587 8.814 1.00 89.69 94 GLY A N 1
ATOM 728 C CA . GLY A 1 94 ? 8.049 -2.906 8.384 1.00 89.69 94 GLY A CA 1
ATOM 729 C C . GLY A 1 94 ? 7.473 -4.059 9.206 1.00 89.69 94 GLY A C 1
ATOM 730 O O . GLY A 1 94 ? 7.998 -5.169 9.140 1.00 89.69 94 GLY A O 1
ATOM 731 N N . ASP A 1 95 ? 6.412 -3.814 9.979 1.00 94.12 95 ASP A N 1
ATOM 732 C CA . ASP A 1 95 ? 5.672 -4.849 10.700 1.00 94.12 95 ASP A CA 1
ATOM 733 C C . ASP A 1 95 ? 4.667 -5.517 9.751 1.00 94.12 95 ASP A C 1
ATOM 735 O O . ASP A 1 95 ? 3.455 -5.280 9.781 1.00 94.12 95 ASP A O 1
ATOM 739 N N . TYR A 1 96 ? 5.192 -6.347 8.849 1.00 95.94 96 TYR A N 1
ATOM 740 C CA . TYR A 1 96 ? 4.375 -7.026 7.845 1.00 95.94 96 TYR A CA 1
ATOM 741 C C . TYR A 1 96 ? 3.368 -8.010 8.456 1.00 95.94 96 TYR A C 1
ATOM 743 O O . TYR A 1 96 ? 2.317 -8.253 7.863 1.00 95.94 96 TYR A O 1
ATOM 751 N N . ALA A 1 97 ? 3.629 -8.523 9.664 1.00 95.94 97 ALA A N 1
ATOM 752 C CA . ALA A 1 97 ? 2.698 -9.396 10.370 1.00 95.94 97 ALA A CA 1
ATOM 753 C C . ALA A 1 97 ? 1.433 -8.630 10.789 1.00 95.94 97 ALA A C 1
ATOM 755 O O . ALA A 1 97 ? 0.321 -9.058 10.467 1.00 95.94 97 ALA A O 1
ATOM 756 N N . ALA A 1 98 ? 1.581 -7.470 11.440 1.00 93.94 98 ALA A N 1
ATOM 757 C CA . ALA A 1 98 ? 0.441 -6.625 11.802 1.00 93.94 98 ALA A CA 1
ATOM 758 C C . ALA A 1 98 ? -0.280 -6.055 10.566 1.00 93.94 98 ALA A C 1
ATOM 760 O O . ALA A 1 98 ? -1.515 -5.971 10.542 1.00 93.94 98 ALA A O 1
ATOM 761 N N . ALA A 1 99 ? 0.472 -5.711 9.514 1.00 96.31 99 ALA A N 1
ATOM 762 C CA . ALA A 1 99 ? -0.101 -5.292 8.238 1.00 96.31 99 ALA A CA 1
ATOM 763 C C . ALA A 1 99 ? -0.945 -6.416 7.609 1.00 96.31 99 ALA A C 1
ATOM 765 O O . ALA A 1 99 ? -2.078 -6.180 7.186 1.00 96.31 99 ALA A O 1
ATOM 766 N N . GLY A 1 100 ? -0.431 -7.650 7.607 1.00 97.62 100 GLY A N 1
ATOM 767 C CA . GLY A 1 100 ? -1.125 -8.843 7.126 1.00 97.62 100 GLY A CA 1
ATOM 768 C C . GLY A 1 100 ? -2.417 -9.138 7.881 1.00 97.62 100 GLY A C 1
ATOM 769 O O . GLY A 1 100 ? -3.429 -9.438 7.247 1.00 97.62 100 GLY A O 1
ATOM 770 N N . GLN A 1 101 ? -2.418 -8.986 9.208 1.00 96.19 101 GLN A N 1
ATOM 771 C CA . GLN A 1 101 ? -3.624 -9.135 10.032 1.00 96.19 101 GLN A CA 1
ATOM 772 C C . GLN A 1 101 ? -4.703 -8.120 9.639 1.00 96.19 101 GLN A C 1
ATOM 774 O O . GLN A 1 101 ? -5.824 -8.512 9.319 1.00 96.19 101 GLN A O 1
ATOM 779 N N . SER A 1 102 ? -4.348 -6.832 9.577 1.00 95.31 102 SER A N 1
ATOM 780 C CA . SER A 1 102 ? -5.291 -5.753 9.239 1.00 95.31 102 SER A CA 1
ATOM 781 C C . SER A 1 102 ? -5.845 -5.912 7.817 1.00 95.31 102 SER A C 1
ATOM 783 O O . SER A 1 102 ? -7.046 -5.796 7.583 1.00 95.31 102 SER A O 1
ATOM 785 N N . CYS A 1 103 ? -4.971 -6.245 6.865 1.00 97.62 103 CYS A N 1
ATOM 786 C CA . CYS A 1 103 ? -5.328 -6.504 5.473 1.00 97.62 103 CYS A CA 1
ATOM 787 C C . CYS A 1 103 ? -6.253 -7.729 5.329 1.00 97.62 103 CYS A C 1
ATOM 789 O O . CYS A 1 103 ? -7.241 -7.685 4.597 1.00 97.62 103 CYS A O 1
ATOM 791 N N . GLY A 1 104 ? -5.965 -8.816 6.053 1.00 96.81 104 GLY A N 1
ATOM 792 C CA . GLY A 1 104 ? -6.779 -10.031 6.059 1.00 96.81 104 GLY A CA 1
ATOM 793 C C . GLY A 1 104 ? -8.160 -9.819 6.677 1.00 96.81 104 GLY A C 1
ATOM 794 O O . GLY A 1 104 ? -9.155 -10.247 6.092 1.00 96.81 104 GLY A O 1
ATOM 795 N N . GLN A 1 105 ? -8.230 -9.117 7.812 1.00 95.44 105 GLN A N 1
ATOM 796 C CA . GLN A 1 105 ? -9.496 -8.758 8.452 1.00 95.44 105 GLN A CA 1
ATOM 797 C C . GLN A 1 105 ? -10.343 -7.865 7.540 1.00 95.44 105 GLN A C 1
ATOM 799 O O . GLN A 1 105 ? -11.518 -8.157 7.327 1.00 95.44 105 GLN A O 1
ATOM 804 N N . GLY A 1 106 ? -9.741 -6.839 6.935 1.00 94.75 106 GLY A N 1
ATOM 805 C CA . GLY A 1 106 ? -10.446 -5.955 6.010 1.00 94.75 106 GLY A CA 1
ATOM 806 C C . GLY A 1 106 ? -10.966 -6.679 4.775 1.00 94.75 106 GLY A C 1
ATOM 807 O O . GLY A 1 106 ? -12.112 -6.488 4.392 1.00 94.75 106 GLY A O 1
ATOM 808 N N . HIS A 1 107 ? -10.190 -7.600 4.202 1.00 95.81 107 HIS A N 1
ATOM 809 C CA . HIS A 1 107 ? -10.667 -8.419 3.087 1.00 95.81 107 HIS A CA 1
ATOM 810 C C . HIS A 1 107 ? -11.831 -9.343 3.481 1.00 95.81 107 HIS A C 1
ATOM 812 O O . HIS A 1 107 ? -12.738 -9.557 2.680 1.00 95.81 107 HIS A O 1
ATOM 818 N N . ALA A 1 108 ? -11.814 -9.894 4.700 1.00 94.62 108 ALA A N 1
ATOM 819 C CA . ALA A 1 108 ? -12.883 -10.758 5.193 1.00 94.62 108 ALA A CA 1
ATOM 820 C C . ALA A 1 108 ? -14.188 -9.986 5.455 1.00 94.62 108 ALA A C 1
ATOM 822 O O . ALA A 1 108 ? -15.265 -10.495 5.150 1.00 94.62 108 ALA A O 1
ATOM 823 N N . GLN A 1 109 ? -14.093 -8.771 6.000 1.00 93.50 109 GLN A N 1
ATOM 824 C CA . GLN A 1 109 ? -15.250 -7.926 6.318 1.00 93.50 109 GLN A CA 1
ATOM 825 C C . GLN A 1 109 ? -15.782 -7.158 5.099 1.00 93.50 109 GLN A C 1
ATOM 827 O O . GLN A 1 109 ? -16.992 -7.011 4.939 1.00 93.50 109 GLN A O 1
ATOM 832 N N . PHE A 1 110 ? -14.888 -6.716 4.212 1.00 94.44 110 PHE A N 1
ATOM 833 C CA . PHE A 1 110 ? -15.185 -5.865 3.059 1.00 94.44 110 PHE A CA 1
ATOM 834 C C . PHE A 1 110 ? -14.678 -6.502 1.751 1.00 94.44 110 PHE A C 1
ATOM 836 O O . PHE A 1 110 ? -13.824 -5.937 1.064 1.00 94.44 110 PHE A O 1
ATOM 843 N N . PRO A 1 111 ? -15.203 -7.673 1.338 1.00 92.88 111 PRO A N 1
ATOM 844 C CA . PRO A 1 111 ? -14.700 -8.401 0.166 1.00 92.88 111 PRO A CA 1
ATOM 845 C C . PRO A 1 111 ? -14.897 -7.659 -1.169 1.00 92.88 111 PRO A C 1
ATOM 847 O O . PRO A 1 111 ? -14.263 -7.999 -2.166 1.00 92.88 111 PRO A O 1
ATOM 850 N N . GLY A 1 112 ? -15.786 -6.660 -1.211 1.00 93.88 112 GLY A N 1
ATOM 851 C CA . GLY A 1 112 ? -16.003 -5.798 -2.379 1.00 93.88 112 GLY A CA 1
ATOM 852 C C . GLY A 1 112 ? -15.069 -4.588 -2.454 1.00 93.88 112 GLY A C 1
ATOM 853 O O . GLY A 1 112 ? -15.080 -3.879 -3.458 1.00 93.88 112 GLY A O 1
ATOM 854 N N . ASP A 1 113 ? -14.273 -4.338 -1.416 1.00 95.25 113 ASP A N 1
ATOM 855 C CA . ASP A 1 113 ? -13.369 -3.199 -1.364 1.00 95.25 113 ASP A CA 1
ATOM 856 C C . ASP A 1 113 ? -12.004 -3.560 -1.960 1.00 95.25 113 ASP A C 1
ATOM 858 O O . ASP A 1 113 ? -11.218 -4.338 -1.409 1.00 95.25 113 ASP A O 1
ATOM 862 N N . TRP A 1 114 ? -11.706 -2.953 -3.108 1.00 96.38 114 TRP A N 1
ATOM 863 C CA . TRP A 1 114 ? -10.458 -3.159 -3.835 1.00 96.38 114 TRP A CA 1
ATOM 864 C C . TRP A 1 114 ? -9.220 -2.818 -2.996 1.00 96.38 114 TRP A C 1
ATOM 866 O O . TRP A 1 114 ? -8.166 -3.423 -3.206 1.00 96.38 114 TRP A O 1
ATOM 876 N N . ARG A 1 115 ? -9.327 -1.910 -2.015 1.00 95.12 115 ARG A N 1
ATOM 877 C CA . ARG A 1 115 ? -8.204 -1.498 -1.155 1.00 95.12 115 ARG A CA 1
ATOM 878 C C . ARG A 1 115 ? -7.640 -2.687 -0.378 1.00 95.12 115 ARG A C 1
ATOM 880 O O . ARG A 1 115 ? -6.423 -2.790 -0.214 1.00 95.12 115 ARG A O 1
ATOM 887 N N . PHE A 1 116 ? -8.497 -3.631 0.021 1.00 97.31 116 PHE A N 1
ATOM 888 C CA . PHE A 1 116 ? -8.071 -4.842 0.725 1.00 97.31 116 PHE A CA 1
ATOM 889 C C . PHE A 1 116 ? -7.573 -5.965 -0.193 1.00 97.31 116 PHE A C 1
ATOM 891 O O . PHE A 1 116 ? -6.926 -6.908 0.261 1.00 97.31 116 PHE A O 1
ATOM 898 N N . VAL A 1 117 ? -7.807 -5.871 -1.501 1.00 98.19 117 VAL A N 1
ATOM 899 C CA . VAL A 1 117 ? -7.141 -6.743 -2.481 1.00 98.19 117 VAL A CA 1
ATOM 900 C C . VAL A 1 117 ? -5.763 -6.174 -2.829 1.00 98.19 117 VAL A C 1
ATOM 902 O O . VAL A 1 117 ? -4.787 -6.921 -2.931 1.00 98.19 117 VAL A O 1
ATOM 905 N N . GLU A 1 118 ? -5.646 -4.848 -2.923 1.00 97.88 118 GLU A N 1
ATOM 906 C CA . GLU A 1 118 ? -4.386 -4.168 -3.225 1.00 97.88 118 GLU A CA 1
ATOM 907 C C . GLU A 1 118 ? -3.384 -4.320 -2.078 1.00 97.88 118 GLU A C 1
ATOM 909 O O . GLU A 1 118 ? -2.221 -4.627 -2.335 1.00 97.88 118 GLU A O 1
ATOM 914 N N . CYS A 1 119 ? -3.826 -4.257 -0.814 1.00 97.62 119 CYS A N 1
ATOM 915 C CA . CYS A 1 119 ? -2.940 -4.517 0.327 1.00 97.62 119 CYS A CA 1
ATOM 916 C C . CYS A 1 119 ? -2.312 -5.921 0.284 1.00 97.62 119 CYS A C 1
ATOM 918 O O . CYS A 1 119 ? -1.138 -6.077 0.623 1.00 97.62 119 CYS A O 1
ATOM 920 N N . ARG A 1 120 ? -3.042 -6.943 -0.195 1.00 98.06 120 ARG A N 1
ATOM 921 C CA . ARG A 1 120 ? -2.515 -8.314 -0.340 1.00 98.06 120 ARG A CA 1
ATOM 922 C C . ARG A 1 120 ? -1.459 -8.395 -1.437 1.00 98.06 120 ARG A C 1
ATOM 924 O O . ARG A 1 120 ? -0.474 -9.112 -1.275 1.00 98.06 120 ARG A O 1
ATOM 931 N N . LEU A 1 121 ? -1.654 -7.666 -2.537 1.00 98.69 121 LEU A N 1
ATOM 932 C CA . LEU A 1 121 ? -0.670 -7.573 -3.615 1.00 98.69 121 LEU A CA 1
ATOM 933 C C . LEU A 1 121 ? 0.603 -6.866 -3.132 1.00 98.69 121 LEU A C 1
ATOM 935 O O . LEU A 1 121 ? 1.705 -7.345 -3.392 1.00 98.69 121 LEU A O 1
ATOM 939 N N . THR A 1 122 ? 0.454 -5.777 -2.380 1.00 97.94 122 THR A N 1
ATOM 940 C CA . THR A 1 122 ? 1.576 -5.038 -1.793 1.00 97.94 122 THR A CA 1
ATOM 941 C C . THR A 1 122 ? 2.327 -5.869 -0.747 1.00 97.94 122 THR A C 1
ATOM 943 O O . THR A 1 122 ? 3.553 -5.891 -0.757 1.00 97.94 122 THR A O 1
ATOM 946 N N . LEU A 1 123 ? 1.639 -6.648 0.095 1.00 98.38 123 LEU A N 1
ATOM 947 C CA . LEU A 1 123 ? 2.303 -7.596 1.002 1.00 98.38 123 LEU A CA 1
ATOM 948 C C . LEU A 1 123 ? 3.093 -8.657 0.229 1.00 98.38 123 LEU A C 1
ATOM 950 O O . LEU A 1 123 ? 4.249 -8.911 0.544 1.00 98.38 123 LEU A O 1
ATOM 954 N N . LEU A 1 124 ? 2.518 -9.232 -0.833 1.00 98.12 124 LEU A N 1
ATOM 955 C CA . LEU A 1 124 ? 3.224 -10.201 -1.677 1.00 98.12 124 LEU A CA 1
ATOM 956 C C . LEU A 1 124 ? 4.443 -9.582 -2.384 1.00 98.12 124 LEU A C 1
ATOM 958 O O . LEU A 1 124 ? 5.410 -10.284 -2.683 1.00 98.12 124 LEU A O 1
ATOM 962 N N . ARG A 1 125 ? 4.409 -8.274 -2.651 1.00 96.44 125 ARG A N 1
ATOM 963 C CA . ARG A 1 125 ? 5.535 -7.497 -3.178 1.00 96.44 125 ARG A CA 1
ATOM 964 C C . ARG A 1 125 ? 6.633 -7.283 -2.130 1.00 96.44 125 ARG A C 1
ATOM 966 O O . ARG A 1 125 ? 7.796 -7.416 -2.495 1.00 96.44 125 ARG A O 1
ATOM 973 N N . GLU A 1 126 ? 6.290 -6.927 -0.894 1.00 95.06 126 GLU A N 1
ATOM 974 C CA . GLU A 1 126 ? 7.229 -6.296 0.055 1.00 95.06 126 GLU A CA 1
ATOM 975 C C . GLU A 1 126 ? 7.622 -7.175 1.250 1.00 95.06 126 GLU A C 1
ATOM 977 O O . GLU A 1 126 ? 8.743 -7.053 1.742 1.00 95.06 126 GLU A O 1
ATOM 982 N N . ASP A 1 127 ? 6.751 -8.083 1.699 1.00 96.00 127 ASP A N 1
ATOM 983 C CA . ASP A 1 127 ? 7.005 -8.931 2.866 1.00 96.00 127 ASP A CA 1
ATOM 984 C C . ASP A 1 127 ? 8.009 -10.052 2.519 1.00 96.00 127 ASP A C 1
ATOM 986 O O . ASP A 1 127 ? 7.683 -10.969 1.749 1.00 96.00 127 ASP A O 1
ATOM 990 N N . PRO A 1 128 ? 9.232 -10.036 3.088 1.00 92.94 128 PRO A N 1
ATOM 991 C CA . PRO A 1 128 ? 10.244 -11.049 2.814 1.00 92.94 128 PRO A CA 1
ATOM 992 C C . PRO A 1 128 ? 9.874 -12.437 3.355 1.00 92.94 128 PRO A C 1
ATOM 994 O O . PRO A 1 128 ? 10.426 -13.425 2.870 1.00 92.94 128 PRO A O 1
ATOM 997 N N . SER A 1 129 ? 8.958 -12.534 4.326 1.00 95.38 129 SER A N 1
ATOM 998 C CA . SER A 1 129 ? 8.491 -13.807 4.885 1.00 95.38 129 SER A CA 1
ATOM 999 C C . SER A 1 129 ? 7.523 -14.541 3.950 1.00 95.38 129 SER A C 1
ATOM 1001 O O . SER A 1 129 ? 7.444 -15.773 3.974 1.00 95.38 129 SER A O 1
ATOM 1003 N N . LEU A 1 130 ? 6.830 -13.806 3.072 1.00 96.44 130 LEU A N 1
ATOM 1004 C CA . LEU A 1 130 ? 5.963 -14.388 2.056 1.00 96.44 130 LEU A CA 1
ATOM 1005 C C . LEU A 1 130 ? 6.791 -14.896 0.879 1.00 96.44 130 LEU A C 1
ATOM 1007 O O . LEU A 1 130 ? 7.536 -14.141 0.243 1.00 96.44 130 LEU A O 1
ATOM 1011 N N . ARG A 1 131 ? 6.603 -16.175 0.534 1.00 96.94 131 ARG A N 1
ATOM 1012 C CA . ARG A 1 131 ? 7.161 -16.737 -0.700 1.00 96.94 131 ARG A CA 1
ATOM 1013 C C . ARG A 1 131 ? 6.569 -15.993 -1.902 1.00 96.94 131 ARG A C 1
ATOM 1015 O O . ARG A 1 131 ? 5.348 -15.834 -1.958 1.00 96.94 131 ARG A O 1
ATOM 1022 N N . PRO A 1 132 ? 7.395 -15.544 -2.859 1.00 97.44 132 PRO A N 1
ATOM 1023 C CA . PRO A 1 132 ? 6.881 -14.878 -4.042 1.00 97.44 132 PRO A CA 1
ATOM 1024 C C . PRO A 1 132 ? 6.052 -15.863 -4.875 1.00 97.44 132 PRO A C 1
ATOM 1026 O O . PRO A 1 132 ? 6.493 -16.976 -5.158 1.00 97.44 132 PRO A O 1
ATOM 1029 N N . ASP A 1 133 ? 4.852 -15.439 -5.270 1.00 98.44 133 ASP A N 1
ATOM 1030 C CA . ASP A 1 133 ? 3.912 -16.232 -6.066 1.00 98.44 133 ASP A CA 1
ATOM 1031 C C . ASP A 1 133 ? 3.407 -15.394 -7.254 1.00 98.44 133 ASP A C 1
ATOM 1033 O O . ASP A 1 133 ? 2.457 -14.612 -7.120 1.00 98.44 133 ASP A O 1
ATOM 1037 N N . PRO A 1 134 ? 4.045 -15.516 -8.434 1.00 98.56 134 PRO A N 1
ATOM 1038 C CA . PRO A 1 134 ? 3.639 -14.771 -9.619 1.00 98.56 134 PRO A CA 1
ATOM 1039 C C . PRO A 1 134 ? 2.205 -15.054 -10.073 1.00 98.56 134 PRO A C 1
ATOM 1041 O O . PRO A 1 134 ? 1.525 -14.142 -10.542 1.00 98.56 134 PRO A O 1
ATOM 1044 N N . ALA A 1 135 ? 1.729 -16.295 -9.934 1.00 98.69 135 ALA A N 1
ATOM 1045 C CA . ALA A 1 135 ? 0.376 -16.659 -10.343 1.00 98.69 135 ALA A CA 1
ATOM 1046 C C . ALA A 1 135 ? -0.651 -15.965 -9.443 1.00 98.69 135 ALA A C 1
ATOM 1048 O O . ALA A 1 135 ? -1.606 -15.358 -9.937 1.00 98.69 135 ALA A O 1
ATOM 1049 N N . ARG A 1 136 ? -0.411 -15.964 -8.127 1.00 98.62 136 ARG A N 1
ATOM 1050 C CA . ARG A 1 136 ? -1.251 -15.236 -7.175 1.00 98.62 136 ARG A CA 1
ATOM 1051 C C . ARG A 1 136 ? -1.206 -13.729 -7.399 1.00 98.62 136 ARG A C 1
ATOM 1053 O O . ARG A 1 136 ? -2.257 -13.097 -7.318 1.00 98.62 136 ARG A O 1
ATOM 1060 N N . ALA A 1 137 ? -0.041 -13.156 -7.705 1.00 98.75 137 ALA A N 1
ATOM 1061 C CA . ALA A 1 137 ? 0.078 -11.729 -8.002 1.00 98.75 137 ALA A CA 1
ATOM 1062 C C . ALA A 1 137 ? -0.815 -11.323 -9.184 1.00 98.75 137 ALA A C 1
ATOM 1064 O O . ALA A 1 137 ? -1.594 -10.381 -9.069 1.00 98.75 137 ALA A O 1
ATOM 1065 N N . TRP A 1 138 ? -0.777 -12.069 -10.291 1.00 98.81 138 TRP A N 1
ATOM 1066 C CA . TRP A 1 138 ? -1.632 -11.783 -11.447 1.00 98.81 138 TRP A CA 1
ATOM 1067 C C . TRP A 1 138 ? -3.115 -12.044 -11.189 1.00 98.81 138 TRP A C 1
ATOM 1069 O O . TRP A 1 138 ? -3.949 -11.290 -11.689 1.00 98.81 138 TRP A O 1
ATOM 1079 N N . ALA A 1 139 ? -3.455 -13.045 -10.374 1.00 98.75 139 ALA A N 1
ATOM 1080 C CA . ALA A 1 139 ? -4.834 -13.256 -9.940 1.00 98.75 139 ALA A CA 1
ATOM 1081 C C . ALA A 1 139 ? -5.369 -12.050 -9.145 1.00 98.75 139 ALA A C 1
ATOM 1083 O O . ALA A 1 139 ? -6.483 -11.598 -9.400 1.00 98.75 139 ALA A O 1
ATOM 1084 N N . LEU A 1 140 ? -4.560 -11.483 -8.241 1.00 98.62 140 LEU A N 1
ATOM 1085 C CA . LEU A 1 140 ? -4.906 -10.264 -7.501 1.00 98.62 140 LEU A CA 1
ATOM 1086 C C . LEU A 1 140 ? -5.044 -9.052 -8.431 1.00 98.62 140 LEU A C 1
ATOM 1088 O O . LEU A 1 140 ? -5.979 -8.276 -8.274 1.00 98.62 140 LEU A O 1
ATOM 1092 N N . VAL A 1 141 ? -4.163 -8.897 -9.428 1.00 98.75 141 VAL A N 1
ATOM 1093 C CA . VAL A 1 141 ? -4.289 -7.827 -10.438 1.00 98.75 141 VAL A CA 1
ATOM 1094 C C . VAL A 1 141 ? -5.605 -7.951 -11.212 1.00 98.75 141 VAL A C 1
ATOM 1096 O O . VAL A 1 141 ? -6.295 -6.953 -11.395 1.00 98.75 141 VAL A O 1
ATOM 1099 N N . ALA A 1 142 ? -5.979 -9.159 -11.636 1.00 98.62 142 ALA A N 1
ATOM 1100 C CA . ALA A 1 142 ? -7.236 -9.388 -12.347 1.00 98.62 142 ALA A CA 1
ATOM 1101 C C . ALA A 1 142 ? -8.465 -9.105 -11.465 1.00 98.62 142 ALA A C 1
ATOM 1103 O O . ALA A 1 142 ? -9.444 -8.520 -11.926 1.00 98.62 142 ALA A O 1
ATOM 1104 N N . GLU A 1 143 ? -8.413 -9.485 -10.188 1.00 98.38 143 GLU A N 1
ATOM 1105 C CA . GLU A 1 143 ? -9.461 -9.171 -9.215 1.00 98.38 143 GLU A CA 1
ATOM 1106 C C . GLU A 1 143 ? -9.588 -7.658 -8.982 1.00 98.38 143 GLU A C 1
ATOM 1108 O O . GLU A 1 143 ? -10.699 -7.126 -8.975 1.00 98.38 143 GLU A O 1
ATOM 1113 N N . LEU A 1 144 ? -8.461 -6.952 -8.876 1.00 98.38 144 LEU A N 1
ATOM 1114 C CA . LEU A 1 144 ? -8.418 -5.497 -8.752 1.00 98.38 144 LEU A CA 1
ATOM 1115 C C . LEU A 1 144 ? -8.980 -4.788 -9.981 1.00 98.38 144 LEU A C 1
ATOM 1117 O O . LEU A 1 144 ? -9.768 -3.863 -9.826 1.00 98.38 144 LEU A O 1
ATOM 1121 N N . ASP A 1 145 ? -8.635 -5.232 -11.189 1.00 98.06 145 ASP A N 1
ATOM 1122 C CA . ASP A 1 145 ? -9.179 -4.664 -12.428 1.00 98.06 145 ASP A CA 1
ATOM 1123 C C . ASP A 1 145 ? -10.701 -4.915 -12.558 1.00 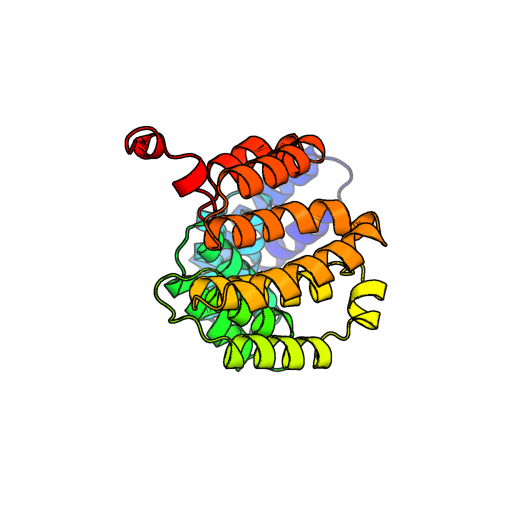98.06 145 ASP A C 1
ATOM 1125 O O . ASP A 1 145 ? -11.387 -4.186 -13.273 1.00 98.06 145 ASP A O 1
ATOM 1129 N N . ARG A 1 146 ? -11.259 -5.909 -11.846 1.00 97.75 146 ARG A N 1
ATOM 1130 C CA . ARG A 1 146 ? -12.711 -6.139 -11.755 1.00 97.75 146 ARG A CA 1
ATOM 1131 C C . ARG A 1 146 ? -13.387 -5.238 -10.715 1.00 97.75 146 ARG A C 1
ATOM 1133 O O . ARG A 1 146 ? -14.479 -4.739 -10.977 1.00 97.75 146 ARG A O 1
ATOM 1140 N N . LEU A 1 147 ? -12.787 -5.080 -9.533 1.00 96.88 147 LEU A N 1
ATOM 1141 C CA . LEU A 1 147 ? -13.356 -4.293 -8.427 1.00 96.88 147 LEU A CA 1
ATOM 1142 C C . LEU A 1 147 ? -13.194 -2.779 -8.637 1.00 96.88 147 LEU A C 1
ATOM 1144 O O . LEU A 1 147 ? -14.118 -2.013 -8.370 1.00 96.88 147 LEU A O 1
ATOM 1148 N N . ASP A 1 148 ? -12.047 -2.357 -9.166 1.00 96.62 148 ASP A N 1
ATOM 1149 C CA . ASP A 1 148 ? -11.700 -0.970 -9.488 1.00 96.62 148 ASP A CA 1
ATOM 1150 C C . ASP A 1 148 ? -11.156 -0.894 -10.925 1.00 96.62 148 ASP A C 1
ATOM 1152 O O . ASP A 1 148 ? -9.933 -0.880 -11.134 1.00 96.62 148 ASP A O 1
ATOM 1156 N N . PRO A 1 149 ? -12.059 -0.901 -11.931 1.00 97.38 149 PRO A N 1
ATOM 1157 C CA . PRO A 1 149 ? -11.681 -0.893 -13.337 1.00 97.38 149 PRO A CA 1
ATOM 1158 C C . PRO A 1 149 ? -10.795 0.305 -13.702 1.00 97.38 149 PRO A C 1
ATOM 1160 O O . PRO A 1 149 ? -11.039 1.406 -13.205 1.00 97.38 149 PRO A O 1
ATOM 1163 N N . PRO A 1 150 ? -9.825 0.152 -14.628 1.00 93.88 150 PRO A N 1
ATOM 1164 C CA . PRO A 1 150 ? -8.893 1.227 -14.975 1.00 93.88 150 PRO A CA 1
ATOM 1165 C C . PRO A 1 150 ? -9.544 2.549 -15.402 1.00 93.88 150 PRO A C 1
ATOM 1167 O O . PRO A 1 150 ? -9.010 3.612 -15.092 1.00 93.88 150 PRO A O 1
ATOM 1170 N N . SER A 1 151 ? -10.691 2.500 -16.089 1.00 94.31 151 SER A N 1
ATOM 1171 C CA . SER A 1 151 ? -11.438 3.701 -16.482 1.00 94.31 151 SER A CA 1
ATOM 1172 C C . SER A 1 151 ? -11.992 4.445 -15.267 1.00 94.31 151 SER A C 1
ATOM 1174 O O . SER A 1 151 ? -11.719 5.631 -15.112 1.00 94.31 151 SER A O 1
ATOM 1176 N N . ARG A 1 152 ? -12.669 3.729 -14.358 1.00 95.06 152 ARG A N 1
ATOM 1177 C CA . ARG A 1 152 ? -13.193 4.284 -13.102 1.00 95.06 152 ARG A CA 1
ATOM 1178 C C . ARG A 1 152 ? -12.069 4.839 -12.233 1.00 95.06 152 ARG A C 1
ATOM 1180 O O . ARG A 1 152 ? -12.159 5.967 -11.763 1.00 95.06 152 ARG A O 1
ATOM 1187 N N . ALA A 1 153 ? -10.986 4.080 -12.061 1.00 92.06 153 ALA A N 1
ATOM 1188 C CA . ALA A 1 153 ? -9.830 4.535 -11.298 1.00 92.06 153 ALA A CA 1
ATOM 1189 C C . ALA A 1 153 ? -9.289 5.863 -11.851 1.00 92.06 153 ALA A C 1
ATOM 1191 O O . ALA A 1 153 ? -8.973 6.766 -11.083 1.00 92.06 153 ALA A O 1
ATOM 1192 N N . ARG A 1 154 ? -9.217 6.019 -13.180 1.00 90.06 154 ARG A N 1
ATOM 1193 C CA . ARG A 1 154 ? -8.790 7.274 -13.814 1.00 90.06 154 ARG A CA 1
ATOM 1194 C C . ARG A 1 154 ? -9.778 8.416 -13.572 1.00 90.06 154 ARG A C 1
ATOM 1196 O O . ARG A 1 154 ? -9.338 9.498 -13.196 1.00 90.06 154 ARG A O 1
ATOM 1203 N N . GLU A 1 155 ? -11.071 8.179 -13.770 1.00 92.19 155 GLU A N 1
ATOM 1204 C CA . GLU A 1 155 ? -12.137 9.172 -13.550 1.00 92.19 155 GLU A CA 1
ATOM 1205 C C . GLU A 1 155 ? -12.145 9.698 -12.108 1.00 92.19 155 GLU A C 1
ATOM 1207 O O . GLU A 1 155 ? -12.363 10.883 -11.876 1.00 92.19 155 GLU A O 1
ATOM 1212 N N . GLU A 1 156 ? -11.816 8.840 -11.144 1.00 90.88 156 GLU A N 1
ATOM 1213 C CA . GLU A 1 156 ? -11.745 9.178 -9.721 1.00 90.88 156 GLU A CA 1
ATOM 1214 C C . GLU A 1 156 ? -10.348 9.664 -9.270 1.00 90.88 156 GLU A C 1
ATOM 1216 O O . GLU A 1 156 ? -10.025 9.642 -8.080 1.00 90.88 156 GLU A O 1
ATOM 1221 N N . GLY A 1 157 ? -9.485 10.082 -10.206 1.00 87.19 157 GLY A N 1
ATOM 1222 C CA . GLY A 1 157 ? -8.177 10.683 -9.903 1.00 87.19 157 GLY A CA 1
ATOM 1223 C C . GLY A 1 157 ? -7.093 9.696 -9.449 1.00 87.19 157 GLY A C 1
ATOM 1224 O O . GLY A 1 157 ? -6.038 10.098 -8.962 1.00 87.19 157 GLY A O 1
ATOM 1225 N N . ARG A 1 158 ? -7.318 8.391 -9.619 1.00 91.44 158 ARG A N 1
ATOM 1226 C CA . ARG A 1 158 ? -6.397 7.295 -9.276 1.00 91.44 158 ARG A CA 1
ATOM 1227 C C . ARG A 1 158 ? -5.752 6.665 -10.514 1.00 91.44 158 ARG A C 1
ATOM 1229 O O . ARG A 1 158 ? -5.495 5.459 -10.533 1.00 91.44 158 ARG A O 1
ATOM 1236 N N . ALA A 1 159 ? -5.451 7.474 -11.532 1.00 90.56 159 ALA A N 1
ATOM 1237 C CA . ALA A 1 159 ? -4.921 7.035 -12.829 1.00 90.56 159 ALA A CA 1
ATOM 1238 C C . ALA A 1 159 ? -3.655 6.157 -12.737 1.00 90.56 159 ALA A C 1
ATOM 1240 O O . ALA A 1 159 ? -3.408 5.331 -13.616 1.00 90.56 159 ALA A O 1
ATOM 1241 N N . TYR A 1 160 ? -2.868 6.300 -11.666 1.00 93.00 160 TYR A N 1
ATOM 1242 C CA . TYR A 1 160 ? -1.671 5.493 -11.432 1.00 93.00 160 TYR A CA 1
ATOM 1243 C C . TYR A 1 160 ? -1.951 4.068 -10.930 1.00 93.00 160 TYR A C 1
ATOM 1245 O O . TYR A 1 160 ? -1.142 3.177 -11.184 1.00 93.00 160 TYR A O 1
ATOM 1253 N N . SER A 1 161 ? -3.089 3.802 -10.285 1.00 93.75 161 SER A N 1
ATOM 1254 C CA . SER A 1 161 ? -3.352 2.503 -9.635 1.00 93.75 161 SER A CA 1
ATOM 1255 C C . SER A 1 161 ? -3.251 1.306 -10.590 1.00 93.75 161 SER A C 1
ATOM 1257 O O . SER A 1 161 ? -2.570 0.335 -10.258 1.00 93.75 161 SER A O 1
ATOM 1259 N N . PRO A 1 162 ? -3.803 1.350 -11.821 1.00 95.81 162 PRO A N 1
ATOM 1260 C CA . PRO A 1 162 ? -3.639 0.248 -12.770 1.00 95.81 162 PRO A CA 1
ATOM 1261 C C . PRO A 1 162 ? -2.173 -0.028 -13.138 1.00 95.81 162 PRO A C 1
ATOM 1263 O O . PRO A 1 162 ? -1.798 -1.189 -13.333 1.00 95.81 162 PRO A O 1
ATOM 1266 N N . VAL A 1 163 ? -1.336 1.014 -13.220 1.00 97.06 163 VAL A N 1
ATOM 1267 C CA . VAL A 1 163 ? 0.108 0.882 -13.474 1.00 97.06 163 VAL A CA 1
ATOM 1268 C C . VAL A 1 163 ? 0.806 0.312 -12.247 1.00 97.06 163 VAL A C 1
ATOM 1270 O O . VAL A 1 163 ? 1.528 -0.677 -12.380 1.00 97.06 163 VAL A O 1
ATOM 1273 N N . PHE A 1 164 ? 0.535 0.863 -11.063 1.00 97.25 164 PHE A N 1
ATOM 1274 C CA . PHE A 1 164 ? 1.068 0.381 -9.791 1.00 97.25 164 PHE A CA 1
ATOM 1275 C C . PHE A 1 164 ? 0.857 -1.127 -9.620 1.00 97.25 164 PHE A C 1
ATOM 1277 O O . PHE A 1 164 ? 1.818 -1.854 -9.395 1.00 97.25 164 PHE A O 1
ATOM 1284 N N . ARG A 1 165 ? -0.365 -1.630 -9.834 1.00 98.25 165 ARG A N 1
ATOM 1285 C CA . ARG A 1 165 ? -0.706 -3.062 -9.708 1.00 98.25 165 ARG A CA 1
ATOM 1286 C C . ARG A 1 165 ? 0.173 -3.959 -10.584 1.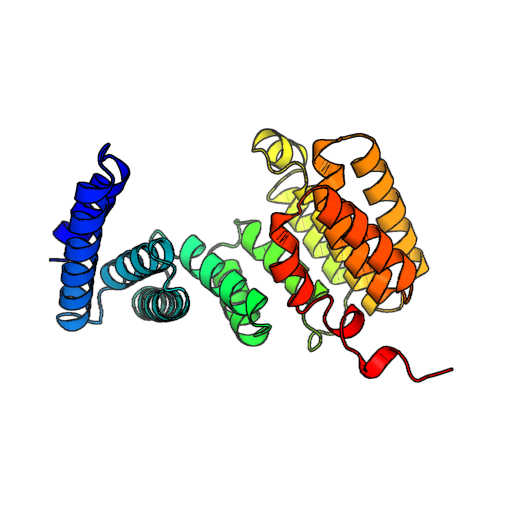00 98.25 165 ARG A C 1
ATOM 1288 O O . ARG A 1 165 ? 0.626 -5.021 -10.159 1.00 98.25 165 ARG A O 1
ATOM 1295 N N . ARG A 1 166 ? 0.467 -3.513 -11.808 1.00 98.56 166 ARG A N 1
ATOM 1296 C CA . ARG A 1 166 ? 1.346 -4.227 -12.748 1.00 98.56 166 ARG A CA 1
ATOM 1297 C C . ARG A 1 166 ? 2.810 -4.147 -12.310 1.00 98.56 166 ARG A C 1
ATOM 1299 O O . ARG A 1 166 ? 3.516 -5.148 -12.390 1.00 98.56 166 ARG A O 1
ATOM 1306 N N . VAL A 1 167 ? 3.261 -3.000 -11.803 1.00 98.75 167 VAL A N 1
ATOM 1307 C CA . VAL A 1 167 ? 4.618 -2.841 -11.249 1.00 98.75 167 VAL A CA 1
ATOM 1308 C C . VAL A 1 167 ? 4.799 -3.675 -9.971 1.00 98.75 167 VAL A C 1
ATOM 1310 O O . VAL A 1 167 ? 5.835 -4.315 -9.804 1.00 98.75 167 VAL A O 1
ATOM 1313 N N . ALA A 1 168 ? 3.778 -3.777 -9.119 1.00 98.69 168 ALA A N 1
ATOM 1314 C CA . ALA A 1 168 ? 3.775 -4.658 -7.956 1.00 98.69 168 ALA A CA 1
ATOM 1315 C C . ALA A 1 168 ? 3.873 -6.136 -8.370 1.00 98.69 168 ALA A C 1
ATOM 1317 O O . ALA A 1 168 ? 4.704 -6.868 -7.834 1.00 98.69 168 ALA A O 1
ATOM 1318 N N . ALA A 1 169 ? 3.129 -6.572 -9.394 1.00 98.81 169 ALA A N 1
ATOM 1319 C CA . ALA A 1 169 ? 3.297 -7.913 -9.960 1.00 98.81 169 ALA A CA 1
ATOM 1320 C C . ALA A 1 169 ? 4.707 -8.136 -10.553 1.00 98.81 169 ALA A C 1
ATOM 1322 O O . ALA A 1 169 ? 5.272 -9.221 -10.405 1.00 98.81 169 ALA A O 1
ATOM 1323 N N . ALA A 1 170 ? 5.318 -7.112 -11.164 1.00 98.81 170 ALA A N 1
ATOM 1324 C CA . ALA A 1 170 ? 6.705 -7.170 -11.635 1.00 98.81 170 ALA A CA 1
ATOM 1325 C C . ALA A 1 170 ? 7.709 -7.352 -10.486 1.00 98.81 170 ALA A C 1
ATOM 1327 O O . ALA A 1 170 ? 8.668 -8.108 -10.631 1.00 98.81 170 ALA A O 1
ATOM 1328 N N . ALA A 1 171 ? 7.480 -6.718 -9.334 1.00 98.69 171 ALA A N 1
ATOM 1329 C CA . ALA A 1 171 ? 8.294 -6.938 -8.142 1.00 98.69 171 ALA A CA 1
ATOM 1330 C C . ALA A 1 171 ? 8.180 -8.382 -7.631 1.00 98.69 171 ALA A C 1
ATOM 1332 O O . ALA A 1 171 ? 9.198 -8.995 -7.315 1.00 98.69 171 ALA A O 1
ATOM 1333 N N . VAL A 1 172 ? 6.974 -8.965 -7.616 1.00 98.81 172 VAL A N 1
ATOM 1334 C CA . VAL A 1 172 ? 6.786 -10.383 -7.247 1.00 98.81 172 VAL A CA 1
ATOM 1335 C C . VAL A 1 172 ? 7.516 -11.308 -8.226 1.00 98.81 172 VAL A C 1
ATOM 1337 O O . VAL A 1 172 ? 8.195 -12.240 -7.797 1.00 98.81 172 VAL A O 1
ATOM 1340 N N . LEU A 1 173 ? 7.442 -11.028 -9.532 1.00 98.81 173 LEU A N 1
ATOM 1341 C CA . LEU A 1 173 ? 8.206 -11.749 -10.557 1.00 98.81 173 LEU A CA 1
ATOM 1342 C C . LEU A 1 173 ? 9.720 -11.654 -10.315 1.00 98.81 173 LEU A C 1
ATOM 1344 O O . LEU A 1 173 ? 10.409 -12.669 -10.389 1.00 98.81 173 LEU A O 1
ATOM 1348 N N . ALA A 1 174 ? 10.234 -10.464 -9.993 1.00 98.50 174 ALA A N 1
ATOM 1349 C CA . ALA A 1 174 ? 11.651 -10.264 -9.698 1.00 98.50 174 ALA A CA 1
ATOM 1350 C C . ALA A 1 174 ? 12.085 -11.049 -8.447 1.00 98.50 174 ALA A C 1
ATOM 1352 O O . ALA A 1 174 ? 13.077 -11.773 -8.500 1.00 98.50 174 ALA A O 1
ATOM 1353 N N . ARG A 1 175 ? 11.298 -11.002 -7.360 1.00 97.88 175 ARG A N 1
ATOM 1354 C CA . ARG A 1 175 ? 11.530 -11.809 -6.145 1.00 97.88 175 ARG A CA 1
ATOM 1355 C C . ARG A 1 175 ? 11.517 -13.314 -6.428 1.00 97.88 175 ARG A C 1
ATOM 1357 O O . ARG A 1 175 ? 12.268 -14.052 -5.801 1.00 97.88 175 ARG A O 1
ATOM 1364 N N . ALA A 1 176 ? 10.691 -13.767 -7.372 1.00 98.25 176 ALA A N 1
ATOM 1365 C CA . ALA A 1 176 ? 10.625 -15.163 -7.810 1.00 98.25 176 ALA A CA 1
ATOM 1366 C C . ALA A 1 176 ? 11.775 -15.585 -8.750 1.00 98.25 176 ALA A C 1
ATOM 1368 O O . ALA A 1 176 ? 11.806 -16.732 -9.188 1.00 98.25 176 ALA A O 1
ATOM 1369 N N . GLY A 1 177 ? 12.690 -14.677 -9.114 1.00 97.75 177 GLY A N 1
ATOM 1370 C CA . GLY A 1 177 ? 13.766 -14.941 -10.076 1.00 97.75 177 GLY A CA 1
ATOM 1371 C C . GLY A 1 177 ? 13.328 -14.915 -11.547 1.00 97.75 177 GLY A C 1
ATOM 1372 O O . GLY A 1 177 ? 14.137 -15.178 -12.436 1.00 97.75 177 GLY A O 1
ATOM 1373 N N . ALA A 1 178 ? 12.074 -14.555 -11.841 1.00 98.44 178 ALA A N 1
ATOM 1374 C CA . ALA A 1 178 ? 11.534 -14.441 -13.196 1.00 98.44 178 ALA A CA 1
ATOM 1375 C C . ALA A 1 178 ? 11.920 -13.096 -13.849 1.00 98.44 178 ALA A C 1
ATOM 1377 O O . ALA A 1 178 ? 11.066 -12.307 -14.270 1.00 98.44 178 ALA A O 1
ATOM 1378 N N . SER A 1 179 ? 13.225 -12.828 -13.923 1.00 98.31 179 SER A N 1
ATOM 1379 C CA . SER A 1 179 ? 13.797 -11.522 -14.270 1.00 98.31 179 SER A CA 1
ATOM 1380 C C . SER A 1 179 ? 13.356 -10.989 -15.634 1.00 98.31 179 SER A C 1
ATOM 1382 O O . SER A 1 179 ? 13.016 -9.813 -15.751 1.00 98.31 179 SER A O 1
ATOM 1384 N N . ASP A 1 180 ? 13.300 -11.833 -16.665 1.00 98.38 180 ASP A N 1
ATOM 1385 C CA . ASP A 1 180 ? 12.896 -11.394 -18.010 1.00 98.38 180 ASP A CA 1
ATOM 1386 C C . ASP A 1 180 ? 11.420 -10.996 -18.062 1.00 98.38 180 ASP A C 1
ATOM 1388 O O . ASP A 1 180 ? 11.060 -9.987 -18.671 1.00 98.38 180 ASP A O 1
ATOM 1392 N N . SER A 1 181 ? 10.568 -11.728 -17.338 1.00 98.56 181 SER A N 1
ATOM 1393 C CA . SER A 1 181 ? 9.148 -11.392 -17.210 1.00 98.56 181 SER A CA 1
ATOM 1394 C C . SER A 1 181 ? 8.952 -10.090 -16.435 1.00 98.56 181 SER A C 1
ATOM 1396 O O . SER A 1 181 ? 8.191 -9.227 -16.872 1.00 98.56 181 SER A O 1
ATOM 1398 N N . ALA A 1 182 ? 9.675 -9.901 -15.328 1.00 98.75 182 ALA A N 1
ATOM 1399 C CA . ALA A 1 182 ? 9.646 -8.655 -14.566 1.00 98.75 182 ALA A CA 1
ATOM 1400 C C . ALA A 1 182 ? 10.072 -7.450 -15.426 1.00 98.75 182 ALA A C 1
ATOM 1402 O O . ALA A 1 182 ? 9.370 -6.438 -15.459 1.00 98.75 182 ALA A O 1
ATOM 1403 N N . ARG A 1 183 ? 11.166 -7.574 -16.195 1.00 98.69 183 ARG A N 1
ATOM 1404 C CA . ARG A 1 183 ? 11.628 -6.527 -17.126 1.00 98.69 183 ARG A CA 1
ATOM 1405 C C . ARG A 1 183 ? 10.601 -6.222 -18.212 1.00 98.69 183 ARG A C 1
ATOM 1407 O O . ARG A 1 183 ? 10.365 -5.052 -18.503 1.00 98.69 183 ARG A O 1
ATOM 1414 N N . ALA A 1 184 ? 9.966 -7.242 -18.788 1.00 98.69 184 ALA A N 1
ATOM 1415 C CA . ALA A 1 184 ? 8.940 -7.052 -19.812 1.00 98.69 184 ALA A CA 1
ATOM 1416 C C . ALA A 1 184 ? 7.721 -6.283 -19.275 1.00 98.69 184 ALA A C 1
ATOM 1418 O O . ALA A 1 184 ? 7.190 -5.400 -19.951 1.00 98.69 184 ALA A O 1
ATOM 1419 N N . VAL A 1 185 ? 7.286 -6.579 -18.046 1.00 98.69 185 VAL A N 1
ATOM 1420 C CA . VAL A 1 185 ? 6.191 -5.848 -17.390 1.00 98.69 185 VAL A CA 1
ATOM 1421 C C . VAL A 1 185 ? 6.605 -4.408 -17.096 1.00 98.69 185 VAL A C 1
ATOM 1423 O O . VAL A 1 185 ? 5.850 -3.485 -17.403 1.00 98.69 185 VAL A O 1
ATOM 1426 N N . LEU A 1 186 ? 7.818 -4.202 -16.578 1.00 98.12 186 LEU A N 1
ATOM 1427 C CA . LEU A 1 186 ? 8.341 -2.870 -16.285 1.00 98.12 186 LEU A CA 1
ATOM 1428 C C . LEU A 1 186 ? 8.469 -2.011 -17.554 1.00 98.12 186 LEU A C 1
ATOM 1430 O O . LEU A 1 186 ? 8.107 -0.839 -17.542 1.00 98.12 186 LEU A O 1
ATOM 1434 N N . ALA A 1 187 ? 8.893 -2.596 -18.678 1.00 98.31 187 ALA A N 1
ATOM 1435 C CA . ALA A 1 187 ? 8.954 -1.908 -19.968 1.00 98.31 187 ALA A CA 1
ATOM 1436 C C . ALA A 1 187 ? 7.569 -1.432 -20.444 1.00 98.31 187 ALA A C 1
ATOM 1438 O O . ALA A 1 187 ? 7.431 -0.302 -20.913 1.00 98.31 187 ALA A O 1
ATOM 1439 N N . ARG A 1 188 ? 6.525 -2.255 -20.272 1.00 97.81 188 ARG A N 1
ATOM 1440 C CA . ARG A 1 188 ? 5.138 -1.864 -20.588 1.00 97.81 188 ARG A CA 1
ATOM 1441 C C . ARG A 1 188 ? 4.633 -0.759 -19.662 1.00 97.81 188 ARG A C 1
ATOM 1443 O O . ARG A 1 188 ? 4.034 0.201 -20.138 1.00 97.81 188 ARG A O 1
ATOM 1450 N N . ALA A 1 189 ? 4.907 -0.866 -18.361 1.00 97.12 189 ALA A N 1
ATOM 1451 C CA . ALA A 1 189 ? 4.556 0.167 -17.387 1.00 97.12 189 ALA A CA 1
ATOM 1452 C C . ALA A 1 189 ? 5.255 1.501 -17.701 1.00 97.12 189 ALA A C 1
ATOM 1454 O O . ALA A 1 189 ? 4.611 2.547 -17.685 1.00 97.12 189 ALA A O 1
ATOM 14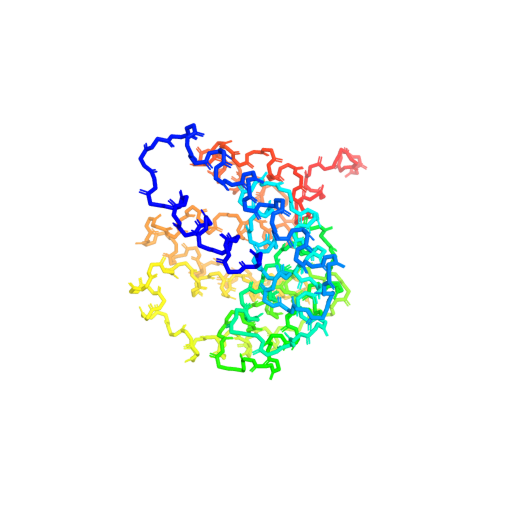55 N N . ARG A 1 190 ? 6.535 1.462 -18.096 1.00 97.12 190 ARG A N 1
ATOM 1456 C CA . ARG A 1 190 ? 7.283 2.637 -18.558 1.00 97.12 190 ARG A CA 1
ATOM 1457 C C . ARG A 1 190 ? 6.657 3.273 -19.792 1.00 97.12 190 ARG A C 1
ATOM 1459 O O . ARG A 1 190 ? 6.567 4.495 -19.851 1.00 97.12 190 ARG A O 1
ATOM 1466 N N . ALA A 1 191 ? 6.256 2.470 -20.778 1.00 96.88 191 ALA A N 1
ATOM 1467 C CA . ALA A 1 191 ? 5.623 2.977 -21.993 1.00 96.88 191 ALA A CA 1
ATOM 1468 C C . ALA A 1 191 ? 4.316 3.717 -21.668 1.00 96.88 191 ALA A C 1
ATOM 1470 O O . ALA A 1 191 ? 4.124 4.838 -22.132 1.00 96.88 191 ALA A O 1
ATOM 1471 N N . ALA A 1 192 ? 3.479 3.146 -20.794 1.00 92.94 192 ALA A N 1
ATOM 1472 C CA . ALA A 1 192 ? 2.273 3.811 -20.302 1.00 92.94 192 ALA A CA 1
ATOM 1473 C C . ALA A 1 192 ? 2.601 5.114 -19.549 1.00 92.94 192 ALA A C 1
ATOM 1475 O O . ALA A 1 192 ? 2.018 6.153 -19.837 1.00 92.94 192 ALA A O 1
ATOM 1476 N N . ALA A 1 193 ? 3.587 5.084 -18.646 1.00 93.25 193 ALA A N 1
ATOM 1477 C CA . ALA A 1 193 ? 3.993 6.257 -17.873 1.00 93.25 193 ALA A CA 1
ATOM 1478 C C . ALA A 1 193 ? 4.665 7.359 -18.711 1.00 93.25 193 ALA A C 1
ATOM 1480 O O . ALA A 1 193 ? 4.674 8.520 -18.317 1.00 93.25 193 ALA A O 1
ATOM 1481 N N . SER A 1 194 ? 5.234 7.011 -19.867 1.00 92.25 194 SER A N 1
ATOM 1482 C CA . SER A 1 194 ? 5.829 7.981 -20.797 1.00 92.25 194 SER A CA 1
ATOM 1483 C C . SER A 1 194 ? 4.775 8.669 -21.666 1.00 92.25 194 SER A C 1
ATOM 1485 O O . SER A 1 194 ? 5.014 9.772 -22.148 1.00 92.25 194 SER A O 1
ATOM 1487 N N . ALA A 1 195 ? 3.621 8.027 -21.864 1.00 92.81 195 ALA A N 1
ATOM 1488 C CA . ALA A 1 195 ? 2.500 8.581 -22.617 1.00 92.81 195 ALA A CA 1
ATOM 1489 C C . ALA A 1 195 ? 1.634 9.548 -21.787 1.00 92.81 195 ALA A C 1
ATOM 1491 O O . ALA A 1 195 ? 0.872 10.319 -22.364 1.00 92.81 195 ALA A O 1
ATOM 1492 N N . ASP A 1 196 ? 1.752 9.518 -20.455 1.00 90.25 196 ASP A N 1
ATOM 1493 C CA . ASP A 1 196 ? 0.949 10.326 -19.537 1.00 90.25 196 ASP A CA 1
ATOM 1494 C C . ASP A 1 196 ? 1.833 10.970 -18.443 1.00 90.25 196 ASP A C 1
ATOM 1496 O O . ASP A 1 196 ? 2.346 10.266 -17.564 1.00 90.25 196 ASP A O 1
ATOM 1500 N N . PRO A 1 197 ? 2.012 12.308 -18.459 1.00 88.00 197 PRO A N 1
ATOM 1501 C CA . PRO A 1 197 ? 2.822 13.020 -17.473 1.00 88.00 197 PRO A CA 1
ATOM 1502 C C . PRO A 1 197 ? 2.410 12.789 -16.014 1.00 88.00 197 PRO A C 1
ATOM 1504 O O . PRO A 1 197 ? 3.282 12.829 -15.140 1.00 88.00 197 PRO A O 1
ATOM 1507 N N . GLU A 1 198 ? 1.127 12.525 -15.737 1.00 85.56 198 GLU A N 1
ATOM 1508 C CA . GLU A 1 198 ? 0.625 12.285 -14.376 1.00 85.56 198 GLU A CA 1
ATOM 1509 C C . GLU A 1 198 ? 1.190 10.992 -13.779 1.00 85.56 198 GLU A C 1
ATOM 1511 O O . GLU A 1 198 ? 1.389 10.876 -12.567 1.00 85.56 198 GLU A O 1
ATOM 1516 N N . LEU A 1 199 ? 1.509 10.025 -14.640 1.00 92.12 199 LEU A N 1
ATOM 1517 C CA . LEU A 1 199 ? 2.001 8.708 -14.251 1.00 92.12 199 LEU A CA 1
ATOM 1518 C C . LEU A 1 199 ? 3.519 8.682 -14.074 1.00 92.12 199 LEU A C 1
ATOM 1520 O O . LEU A 1 199 ? 4.035 7.829 -13.350 1.00 92.12 199 LEU A O 1
ATOM 1524 N N . ARG A 1 200 ? 4.239 9.611 -14.719 1.00 92.94 200 ARG A N 1
ATOM 1525 C CA . ARG A 1 200 ? 5.705 9.590 -14.786 1.00 92.94 200 ARG A CA 1
ATOM 1526 C C . ARG A 1 200 ? 6.346 9.615 -13.406 1.00 92.94 200 ARG A C 1
ATOM 1528 O O . ARG A 1 200 ? 7.169 8.760 -13.112 1.00 92.94 200 ARG A O 1
ATOM 1535 N N . VAL A 1 201 ? 5.983 10.581 -12.561 1.00 89.88 201 VAL A N 1
ATOM 1536 C CA . VAL A 1 201 ? 6.645 10.756 -11.256 1.00 89.88 201 VAL A CA 1
ATOM 1537 C C . VAL A 1 201 ? 6.324 9.611 -10.285 1.00 89.88 201 VAL A C 1
ATOM 1539 O O . VAL A 1 201 ? 7.273 9.063 -9.729 1.00 89.88 201 VAL A O 1
ATOM 1542 N N . PRO A 1 202 ? 5.057 9.195 -10.080 1.00 88.06 202 PRO A N 1
ATOM 1543 C CA . PRO A 1 202 ? 4.751 8.037 -9.234 1.00 88.06 202 PRO A CA 1
ATOM 1544 C C . PRO A 1 202 ? 5.436 6.745 -9.703 1.00 88.06 202 PRO A C 1
ATOM 1546 O O . PRO A 1 202 ? 5.984 6.017 -8.879 1.00 88.06 202 PRO A O 1
ATOM 1549 N N . TYR A 1 203 ? 5.496 6.513 -11.021 1.00 96.31 203 TYR A N 1
ATOM 1550 C CA . TYR A 1 203 ? 6.144 5.339 -11.612 1.00 96.31 203 TYR A CA 1
ATOM 1551 C C . TYR A 1 203 ? 7.611 5.175 -11.193 1.00 96.31 203 TYR A C 1
ATOM 1553 O O . TYR A 1 203 ? 8.050 4.054 -10.942 1.00 96.31 203 TYR A O 1
ATOM 1561 N N . LEU A 1 204 ? 8.375 6.271 -11.103 1.00 96.81 204 LEU A N 1
ATOM 1562 C CA . LEU A 1 204 ? 9.816 6.223 -10.823 1.00 96.81 204 LEU A CA 1
ATOM 1563 C C . LEU A 1 204 ? 10.140 5.517 -9.502 1.00 96.81 204 LEU A C 1
ATOM 1565 O O . LEU A 1 204 ? 11.096 4.745 -9.448 1.00 96.81 204 LEU A O 1
ATOM 1569 N N . PHE A 1 205 ? 9.342 5.753 -8.458 1.00 94.25 205 PHE A N 1
ATOM 1570 C CA . PHE A 1 205 ? 9.570 5.169 -7.138 1.00 94.25 205 PHE A CA 1
ATOM 1571 C C . PHE A 1 205 ? 9.386 3.645 -7.160 1.00 94.25 205 PHE A C 1
ATOM 1573 O O . PHE A 1 205 ? 10.281 2.899 -6.762 1.00 94.25 205 PHE A O 1
ATOM 1580 N N . ASP A 1 206 ? 8.266 3.160 -7.699 1.00 96.44 206 ASP A N 1
ATOM 1581 C CA . ASP A 1 206 ? 7.999 1.720 -7.746 1.00 96.44 206 ASP A CA 1
ATOM 1582 C C . ASP A 1 206 ? 8.913 0.995 -8.741 1.00 96.44 206 ASP A C 1
ATOM 1584 O O . ASP A 1 206 ? 9.378 -0.116 -8.469 1.00 96.44 206 ASP A O 1
ATOM 1588 N N . ALA A 1 207 ? 9.235 1.643 -9.864 1.00 98.25 207 ALA A N 1
ATOM 1589 C CA . ALA A 1 207 ? 10.196 1.135 -10.832 1.00 98.25 207 ALA A CA 1
ATOM 1590 C C . ALA A 1 207 ? 11.600 1.007 -10.235 1.00 98.25 207 ALA A C 1
ATOM 1592 O O . ALA A 1 207 ? 12.287 0.023 -10.519 1.00 98.25 207 ALA A O 1
ATOM 1593 N N . ALA A 1 208 ? 12.024 1.955 -9.392 1.00 98.12 208 ALA A N 1
ATOM 1594 C CA . ALA A 1 208 ? 13.304 1.873 -8.700 1.00 98.12 208 ALA A CA 1
ATOM 1595 C C . ALA A 1 208 ? 13.380 0.622 -7.821 1.00 98.12 208 ALA A C 1
ATOM 1597 O O . ALA A 1 208 ? 14.394 -0.075 -7.839 1.00 98.12 208 ALA A O 1
ATOM 1598 N N . TYR A 1 209 ? 12.298 0.292 -7.112 1.00 97.31 209 TYR A N 1
ATOM 1599 C CA . TYR A 1 209 ? 12.255 -0.906 -6.277 1.00 97.31 209 TYR A CA 1
ATOM 1600 C C . TYR A 1 209 ? 12.350 -2.198 -7.100 1.00 97.31 209 TYR A C 1
ATOM 1602 O O . TYR A 1 209 ? 13.175 -3.059 -6.800 1.00 97.31 209 TYR A O 1
ATOM 1610 N N . VAL A 1 210 ? 11.583 -2.321 -8.191 1.00 98.38 210 VAL A N 1
ATOM 1611 C CA . VAL A 1 210 ? 11.691 -3.487 -9.094 1.00 98.38 210 VAL A CA 1
ATOM 1612 C C . VAL A 1 210 ? 13.101 -3.598 -9.681 1.00 98.38 210 VAL A C 1
ATOM 1614 O O . VAL A 1 210 ? 13.662 -4.687 -9.758 1.00 98.38 210 VAL A O 1
ATOM 1617 N N . THR A 1 211 ? 13.696 -2.469 -10.065 1.00 98.31 211 THR A N 1
ATOM 1618 C CA . THR A 1 211 ? 15.053 -2.411 -10.630 1.00 98.31 211 THR A CA 1
ATOM 1619 C C . THR A 1 211 ? 16.106 -2.860 -9.611 1.00 98.31 211 THR A C 1
ATOM 1621 O O . THR A 1 211 ? 17.017 -3.611 -9.961 1.00 98.31 211 THR A O 1
ATOM 1624 N N . LEU A 1 212 ? 15.933 -2.494 -8.336 1.00 97.06 212 LEU A N 1
ATOM 1625 C CA . LEU A 1 212 ? 16.779 -2.957 -7.237 1.00 97.06 212 LEU A CA 1
ATOM 1626 C C . LEU A 1 212 ? 16.660 -4.473 -7.025 1.00 97.06 212 LEU A C 1
ATOM 1628 O O . LEU A 1 212 ? 17.683 -5.145 -6.909 1.00 97.06 212 LEU A O 1
ATOM 1632 N N . LEU A 1 213 ? 15.438 -5.020 -7.036 1.00 96.50 213 LEU A N 1
ATOM 1633 C CA . LEU A 1 213 ? 15.193 -6.468 -6.933 1.00 96.50 213 LEU A CA 1
ATOM 1634 C C . LEU A 1 213 ? 15.825 -7.259 -8.089 1.00 96.50 213 LEU A C 1
ATOM 1636 O O . LEU A 1 213 ? 16.251 -8.394 -7.903 1.00 96.50 213 LEU A O 1
ATOM 1640 N N . LEU A 1 214 ? 15.915 -6.652 -9.275 1.00 97.31 214 LEU A N 1
ATOM 1641 C CA . LEU A 1 214 ? 16.592 -7.214 -10.448 1.00 97.31 214 LEU A CA 1
ATOM 1642 C C . LEU A 1 214 ? 18.127 -7.112 -10.385 1.00 97.31 214 LEU A C 1
ATOM 1644 O O . LEU A 1 214 ? 18.801 -7.556 -11.316 1.00 97.31 214 LEU A O 1
ATOM 1648 N N . GLY A 1 215 ? 18.679 -6.524 -9.319 1.00 95.50 215 GLY A N 1
ATOM 1649 C CA . GLY A 1 215 ? 20.116 -6.373 -9.089 1.00 95.50 215 GLY A CA 1
ATOM 1650 C C . GLY A 1 215 ? 20.750 -5.126 -9.715 1.00 95.50 215 GLY A C 1
ATOM 1651 O O . GLY A 1 215 ? 21.943 -4.901 -9.519 1.00 95.50 215 GLY A O 1
ATOM 1652 N N . ASP A 1 216 ? 19.990 -4.285 -10.423 1.00 96.25 216 ASP A N 1
ATOM 1653 C CA . ASP A 1 216 ? 20.505 -3.052 -11.034 1.00 96.25 216 ASP A CA 1
ATOM 1654 C C . ASP A 1 216 ? 20.460 -1.885 -10.034 1.00 96.25 216 ASP A C 1
ATOM 1656 O O . ASP A 1 216 ? 19.578 -1.024 -10.042 1.00 96.25 216 ASP A O 1
ATOM 1660 N N . ARG A 1 217 ? 21.438 -1.870 -9.124 1.00 95.50 217 ARG A N 1
ATOM 1661 C CA . ARG A 1 217 ? 21.551 -0.839 -8.077 1.00 95.50 217 ARG A CA 1
ATOM 1662 C C . ARG A 1 217 ? 21.720 0.567 -8.655 1.00 95.50 217 ARG A C 1
ATOM 1664 O O . ARG A 1 217 ? 21.107 1.510 -8.152 1.00 95.50 217 ARG A O 1
ATOM 1671 N N . ASP A 1 218 ? 22.511 0.711 -9.716 1.00 95.75 218 ASP A N 1
ATOM 1672 C CA . ASP A 1 218 ? 22.760 2.010 -10.346 1.00 95.75 218 ASP A CA 1
ATOM 1673 C C . ASP A 1 218 ? 21.504 2.529 -11.056 1.00 95.75 218 ASP A C 1
ATOM 1675 O O . ASP A 1 218 ? 21.188 3.718 -10.978 1.00 95.75 218 ASP A O 1
ATOM 1679 N N . GLY A 1 219 ? 20.753 1.646 -11.719 1.00 96.88 219 GLY A N 1
ATOM 1680 C CA . GLY A 1 219 ? 19.456 1.964 -12.310 1.00 96.88 219 GLY A CA 1
ATOM 1681 C C . GLY A 1 219 ? 18.425 2.388 -11.274 1.00 96.88 219 GLY A C 1
ATOM 1682 O O . GLY A 1 219 ? 17.782 3.424 -11.454 1.00 96.88 219 GLY A O 1
ATOM 1683 N N . ALA A 1 220 ? 18.320 1.655 -10.164 1.00 97.38 220 ALA A N 1
ATOM 1684 C CA . ALA A 1 220 ? 17.437 2.019 -9.059 1.00 97.38 220 ALA A CA 1
ATOM 1685 C C . ALA A 1 220 ? 17.775 3.409 -8.497 1.00 97.38 220 ALA A C 1
ATOM 1687 O O . ALA A 1 220 ? 16.882 4.236 -8.309 1.00 97.38 220 ALA A O 1
ATOM 1688 N N . ARG A 1 221 ? 19.069 3.708 -8.304 1.00 96.12 221 ARG A N 1
ATOM 1689 C CA . ARG A 1 221 ? 19.522 5.021 -7.825 1.00 96.12 221 ARG A CA 1
ATOM 1690 C C . ARG A 1 221 ? 19.169 6.147 -8.791 1.00 96.12 221 ARG A C 1
ATOM 1692 O O . ARG A 1 221 ? 18.632 7.156 -8.352 1.00 96.12 221 ARG A O 1
ATOM 1699 N N . ARG A 1 222 ? 19.397 5.961 -10.097 1.00 96.88 222 ARG A N 1
ATOM 1700 C CA . ARG A 1 222 ? 19.030 6.962 -11.116 1.00 96.88 222 ARG A CA 1
ATOM 1701 C C . ARG A 1 222 ? 17.534 7.281 -11.102 1.00 96.88 222 ARG A C 1
ATOM 1703 O O . ARG A 1 222 ? 17.165 8.449 -11.172 1.00 96.88 222 ARG A O 1
ATOM 1710 N N . LEU A 1 223 ? 16.682 6.260 -10.987 1.00 97.38 223 LEU A N 1
ATOM 1711 C CA . LEU A 1 223 ? 15.228 6.441 -10.916 1.00 97.38 223 LEU A CA 1
ATOM 1712 C C . LEU A 1 223 ? 14.810 7.212 -9.653 1.00 97.38 223 LEU A C 1
ATOM 1714 O O . LEU A 1 223 ? 13.967 8.106 -9.732 1.00 97.38 223 LEU A O 1
ATOM 1718 N N . LEU A 1 224 ? 15.427 6.921 -8.501 1.00 95.62 224 LEU A N 1
ATOM 1719 C CA . LEU A 1 224 ? 15.180 7.673 -7.267 1.00 95.62 224 LEU A CA 1
ATOM 1720 C C . LEU A 1 224 ? 15.696 9.112 -7.333 1.00 95.62 224 LEU A C 1
ATOM 1722 O O . LEU A 1 224 ? 15.023 10.010 -6.833 1.00 95.62 224 LEU A O 1
ATOM 1726 N N . ASP A 1 225 ? 16.850 9.353 -7.953 1.00 96.06 225 ASP A N 1
ATOM 1727 C CA . ASP A 1 225 ? 17.379 10.706 -8.133 1.00 96.06 225 ASP A CA 1
ATOM 1728 C C . ASP A 1 225 ? 16.416 11.554 -8.986 1.00 96.06 225 ASP A C 1
ATOM 1730 O O . ASP A 1 225 ? 16.113 12.693 -8.623 1.00 96.06 225 ASP A O 1
ATOM 1734 N N . GLU A 1 226 ? 15.846 10.985 -10.056 1.00 96.56 226 GLU A N 1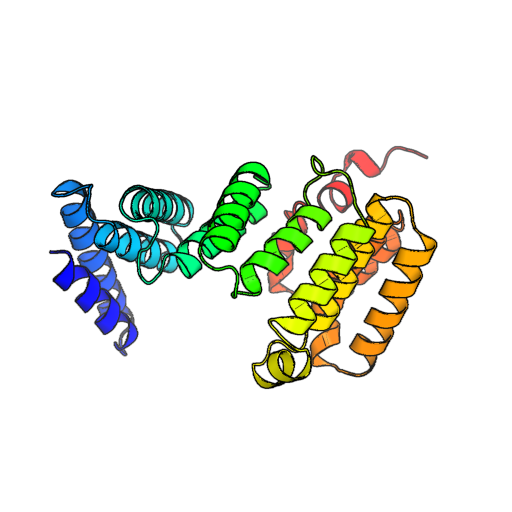
ATOM 1735 C CA . GLU A 1 226 ? 14.807 11.644 -10.861 1.00 96.56 226 GLU A CA 1
ATOM 1736 C C . GLU A 1 226 ? 13.517 11.881 -10.052 1.00 96.56 226 GLU A C 1
ATOM 1738 O O . GLU A 1 226 ? 12.954 12.980 -10.076 1.00 96.56 226 GLU A O 1
ATOM 1743 N N . TYR A 1 227 ? 13.075 10.886 -9.275 1.00 94.12 227 TYR A N 1
ATOM 1744 C CA . TYR A 1 227 ? 11.912 11.011 -8.392 1.00 94.12 227 TYR A CA 1
ATOM 1745 C C . TYR A 1 227 ? 12.084 12.149 -7.373 1.00 94.12 227 TYR A C 1
ATOM 1747 O O . TYR A 1 227 ? 11.189 12.975 -7.184 1.00 94.12 227 TYR A O 1
ATOM 1755 N N . LEU A 1 228 ? 13.257 12.232 -6.743 1.00 92.88 228 LEU A N 1
ATOM 1756 C CA . LEU A 1 228 ? 13.590 13.229 -5.725 1.00 92.88 228 LEU A CA 1
ATOM 1757 C C . LEU A 1 228 ? 13.884 14.612 -6.313 1.00 92.88 228 LEU A C 1
ATOM 1759 O O . LEU A 1 228 ? 13.712 15.613 -5.614 1.00 92.88 228 LEU A O 1
ATOM 1763 N N . ALA A 1 229 ? 14.298 14.697 -7.578 1.00 95.81 229 ALA A N 1
ATOM 1764 C CA . ALA A 1 229 ? 14.365 15.963 -8.300 1.00 95.81 229 ALA A CA 1
ATOM 1765 C C . ALA A 1 229 ? 12.961 16.559 -8.490 1.00 95.81 229 ALA A C 1
ATOM 1767 O O . ALA A 1 229 ? 12.772 17.754 -8.271 1.00 95.81 229 ALA A O 1
ATOM 1768 N N . ALA A 1 230 ? 11.967 15.722 -8.811 1.00 90.81 230 ALA A N 1
ATOM 1769 C CA . ALA A 1 230 ? 10.567 16.137 -8.912 1.00 90.81 230 ALA A CA 1
ATOM 1770 C C . ALA A 1 230 ? 9.888 16.333 -7.542 1.00 90.81 230 ALA A C 1
ATOM 1772 O O . ALA A 1 230 ? 8.937 17.107 -7.433 1.00 90.81 230 ALA A O 1
ATOM 1773 N N . ARG A 1 231 ? 10.358 15.645 -6.490 1.00 87.44 231 ARG A N 1
ATOM 1774 C CA . ARG A 1 231 ? 9.795 15.712 -5.127 1.00 87.44 231 ARG A CA 1
ATOM 1775 C C . ARG A 1 231 ? 10.863 15.929 -4.041 1.00 87.44 231 ARG A C 1
ATOM 1777 O O . ARG A 1 231 ? 11.064 15.053 -3.195 1.00 87.44 231 ARG A O 1
ATOM 1784 N N . PRO A 1 232 ? 11.509 17.112 -3.988 1.00 89.62 232 PRO A N 1
ATOM 1785 C CA . PRO A 1 232 ? 12.594 17.405 -3.047 1.00 89.62 232 PRO A CA 1
ATOM 1786 C C . PRO A 1 232 ? 12.277 17.137 -1.572 1.00 89.62 232 PRO A C 1
ATOM 1788 O O . PRO A 1 232 ? 13.156 16.706 -0.824 1.00 89.62 232 PRO A O 1
ATOM 1791 N N . ALA A 1 233 ? 11.027 17.374 -1.163 1.00 78.88 233 ALA A N 1
ATOM 1792 C CA . ALA A 1 233 ? 10.563 17.205 0.212 1.00 78.88 233 ALA A CA 1
ATOM 1793 C C . ALA A 1 233 ? 10.577 15.741 0.690 1.00 78.88 233 ALA A C 1
ATOM 1795 O O . ALA A 1 233 ? 10.599 15.494 1.892 1.00 78.88 233 ALA A O 1
ATOM 1796 N N . LEU A 1 234 ? 10.603 14.766 -0.226 1.00 81.31 234 LEU A N 1
ATOM 1797 C CA . LEU A 1 234 ? 10.567 13.341 0.114 1.00 81.31 234 LEU A CA 1
ATOM 1798 C C . LEU A 1 234 ? 11.948 12.736 0.390 1.00 81.31 234 LEU A C 1
ATOM 1800 O O . LEU A 1 234 ? 12.030 11.569 0.762 1.00 81.31 234 LEU A O 1
ATOM 1804 N N . ARG A 1 235 ? 13.039 13.506 0.270 1.00 84.88 235 ARG A N 1
ATOM 1805 C CA . ARG A 1 235 ? 14.401 13.005 0.542 1.00 84.88 235 ARG A CA 1
ATOM 1806 C C . ARG A 1 235 ? 14.555 12.349 1.922 1.00 84.88 235 ARG A C 1
ATOM 1808 O O . ARG A 1 235 ? 15.087 11.241 1.966 1.00 84.88 235 ARG A O 1
ATOM 1815 N N . PRO A 1 236 ? 14.090 12.955 3.036 1.00 82.25 236 PRO A N 1
ATOM 1816 C CA . PRO A 1 236 ? 14.232 12.340 4.356 1.00 82.25 236 PRO A CA 1
ATOM 1817 C C . PRO A 1 236 ? 13.446 11.033 4.490 1.00 82.25 236 PRO A C 1
ATOM 1819 O O . PRO A 1 236 ? 13.874 10.140 5.217 1.00 82.25 236 PRO A O 1
ATOM 1822 N N . TYR A 1 237 ? 12.313 10.928 3.788 1.00 77.38 237 TYR A N 1
ATOM 1823 C CA . TYR A 1 237 ? 11.490 9.724 3.749 1.00 77.38 237 TYR A CA 1
ATOM 1824 C C . TYR A 1 237 ? 12.199 8.604 2.981 1.00 77.38 237 TYR A C 1
ATOM 1826 O O . TYR A 1 237 ? 12.469 7.557 3.558 1.00 77.38 237 TYR A O 1
ATOM 1834 N N . VAL A 1 238 ? 12.606 8.856 1.729 1.00 84.75 238 VAL A N 1
ATOM 1835 C CA . VAL A 1 238 ? 13.270 7.851 0.875 1.00 84.75 238 VAL A CA 1
ATOM 1836 C C . VAL A 1 238 ? 14.557 7.321 1.513 1.00 84.75 238 VAL A C 1
ATOM 1838 O O . VAL A 1 238 ? 14.837 6.130 1.433 1.00 84.75 238 VAL A O 1
ATOM 1841 N N . ALA A 1 239 ? 15.318 8.175 2.204 1.00 84.81 239 ALA A N 1
ATOM 1842 C CA . ALA A 1 239 ? 16.542 7.769 2.898 1.00 84.81 239 ALA A CA 1
ATOM 1843 C C . ALA A 1 239 ? 16.311 6.771 4.053 1.00 84.81 239 ALA A C 1
ATOM 1845 O O . ALA A 1 239 ? 17.249 6.097 4.474 1.00 84.81 239 ALA A O 1
ATOM 1846 N N . ARG A 1 240 ? 15.087 6.700 4.591 1.00 83.38 240 ARG A N 1
ATOM 1847 C CA . ARG A 1 240 ? 14.692 5.809 5.697 1.00 83.38 240 ARG A CA 1
ATOM 1848 C C . ARG A 1 240 ? 13.762 4.686 5.248 1.00 83.38 240 ARG A C 1
ATOM 1850 O O . ARG A 1 240 ? 13.390 3.848 6.068 1.00 83.38 240 ARG A O 1
ATOM 1857 N N . ASP A 1 241 ? 13.387 4.684 3.976 1.00 86.38 241 ASP A N 1
ATOM 1858 C CA . ASP A 1 241 ? 12.440 3.735 3.424 1.00 86.38 241 ASP A CA 1
ATOM 1859 C C . ASP A 1 241 ? 13.016 2.314 3.459 1.00 86.38 241 ASP A C 1
ATOM 1861 O O . ASP A 1 241 ? 14.165 2.058 3.082 1.00 86.38 241 ASP A O 1
ATOM 1865 N N . ILE A 1 242 ? 12.202 1.380 3.937 1.00 87.19 242 ILE A N 1
ATOM 1866 C CA . ILE A 1 242 ? 12.580 -0.017 4.135 1.00 87.19 242 ILE A CA 1
ATOM 1867 C C . ILE A 1 242 ? 12.897 -0.690 2.798 1.00 87.19 242 ILE A C 1
ATOM 1869 O O . ILE A 1 242 ? 13.825 -1.497 2.741 1.00 87.19 242 ILE A O 1
ATOM 1873 N N . LEU A 1 243 ? 12.205 -0.305 1.722 1.00 90.00 243 LEU A N 1
ATOM 1874 C CA . LEU A 1 243 ? 12.397 -0.854 0.379 1.00 90.00 243 LEU A CA 1
ATOM 1875 C C . LEU A 1 243 ? 13.789 -0.559 -0.188 1.00 90.00 243 LEU A C 1
ATOM 1877 O O . LEU A 1 243 ? 14.299 -1.322 -1.008 1.00 90.00 243 LEU A O 1
ATOM 1881 N N . PHE A 1 244 ? 14.418 0.530 0.259 1.00 91.88 244 PHE A N 1
ATOM 1882 C CA . PHE A 1 244 ? 15.706 1.006 -0.248 1.00 91.88 244 PHE A CA 1
ATOM 1883 C C . PHE A 1 244 ? 16.815 0.995 0.804 1.00 91.88 244 PHE A C 1
ATOM 1885 O O . PHE A 1 244 ? 17.902 1.521 0.558 1.00 91.88 244 PHE A O 1
ATOM 1892 N N . ARG A 1 245 ? 16.590 0.366 1.963 1.00 83.69 245 ARG A N 1
ATOM 1893 C CA . ARG A 1 245 ? 17.571 0.304 3.058 1.00 83.69 245 ARG A CA 1
ATOM 1894 C C . ARG A 1 245 ? 18.938 -0.195 2.581 1.00 83.69 245 ARG A C 1
ATOM 1896 O O . ARG A 1 245 ? 19.966 0.400 2.903 1.00 83.69 245 ARG A O 1
ATOM 1903 N N . ASP A 1 246 ? 18.946 -1.225 1.740 1.00 79.94 246 ASP A N 1
ATOM 1904 C CA . ASP A 1 246 ? 20.173 -1.806 1.187 1.00 79.94 246 ASP A CA 1
ATOM 1905 C C . ASP A 1 246 ? 20.860 -0.905 0.160 1.00 79.94 246 ASP A C 1
ATOM 1907 O O . ASP A 1 246 ? 22.052 -1.072 -0.102 1.00 79.94 246 ASP A O 1
ATOM 1911 N N . LEU A 1 247 ? 20.137 0.039 -0.448 1.00 84.88 247 LEU A N 1
ATOM 1912 C CA . LEU A 1 247 ? 20.692 0.998 -1.401 1.00 84.88 247 LEU A CA 1
ATOM 1913 C C . LEU A 1 247 ? 21.486 2.105 -0.692 1.00 84.88 247 LEU A C 1
ATOM 1915 O O . LEU A 1 247 ? 22.474 2.590 -1.239 1.00 84.88 247 LEU A O 1
ATOM 1919 N N . PHE A 1 248 ? 21.078 2.471 0.527 1.00 78.06 248 PHE A N 1
ATOM 1920 C CA . PHE A 1 248 ? 21.672 3.564 1.304 1.00 78.06 248 PHE A CA 1
ATOM 1921 C C . PHE A 1 248 ? 22.575 3.104 2.460 1.00 78.06 248 PHE A C 1
ATOM 1923 O O . PHE A 1 248 ? 23.233 3.935 3.084 1.00 78.06 248 PHE A O 1
ATOM 1930 N N . SER A 1 249 ? 22.652 1.799 2.745 1.00 67.56 249 SER A N 1
ATOM 1931 C CA . SER A 1 249 ? 23.527 1.272 3.796 1.00 67.56 249 SER A CA 1
ATOM 1932 C C . SER A 1 249 ? 25.016 1.301 3.385 1.00 67.56 249 SER A C 1
ATOM 1934 O O . SER A 1 249 ? 25.373 0.751 2.332 1.00 67.56 249 SER A O 1
ATOM 1936 N N . PRO A 1 250 ? 25.920 1.875 4.212 1.00 52.78 250 PRO A N 1
ATOM 1937 C CA . PRO A 1 250 ? 27.348 2.026 3.896 1.00 52.78 250 PRO A CA 1
ATOM 1938 C C . PRO A 1 250 ? 28.116 0.696 3.770 1.00 52.78 250 PRO A C 1
ATOM 1940 O O . PRO A 1 250 ? 29.217 0.672 3.224 1.00 52.78 250 PRO A O 1
ATOM 1943 N N . ALA A 1 251 ? 27.533 -0.429 4.199 1.00 48.22 251 ALA A N 1
ATOM 1944 C CA . ALA A 1 251 ? 28.144 -1.760 4.103 1.00 48.22 251 ALA A CA 1
ATOM 1945 C C . ALA A 1 251 ? 28.252 -2.315 2.664 1.00 48.22 251 ALA A C 1
ATOM 1947 O O . ALA A 1 251 ? 28.857 -3.363 2.450 1.00 48.22 251 ALA A O 1
ATOM 1948 N N . SER A 1 252 ? 27.695 -1.626 1.665 1.00 47.56 252 SER A N 1
ATOM 1949 C CA . SER A 1 252 ? 27.724 -2.054 0.258 1.00 47.56 252 SER A CA 1
ATOM 1950 C C . SER A 1 252 ? 28.914 -1.508 -0.551 1.00 47.56 252 SER A C 1
ATOM 1952 O O . SER A 1 252 ? 29.044 -1.818 -1.733 1.00 47.56 252 SER A O 1
ATOM 1954 N N . ALA A 1 253 ? 29.828 -0.759 0.081 1.00 40.25 253 ALA A N 1
ATOM 1955 C CA . ALA A 1 253 ? 31.051 -0.253 -0.553 1.00 40.25 253 ALA A CA 1
ATOM 1956 C C . ALA A 1 253 ? 32.239 -1.242 -0.539 1.00 40.25 253 ALA A C 1
ATOM 1958 O O . ALA A 1 253 ? 33.277 -0.951 -1.129 1.00 40.25 253 ALA A O 1
ATOM 1959 N N . VAL A 1 254 ? 32.114 -2.410 0.107 1.00 39.88 254 VAL A N 1
ATOM 1960 C CA . VAL A 1 254 ? 33.231 -3.358 0.295 1.00 39.88 254 VAL A CA 1
ATOM 1961 C C . VAL A 1 254 ? 32.844 -4.763 -0.159 1.00 39.88 254 VAL A C 1
ATOM 1963 O O . VAL A 1 254 ? 32.689 -5.655 0.662 1.00 39.88 254 VAL A O 1
ATOM 1966 N N . ARG A 1 255 ? 32.671 -4.962 -1.469 1.00 37.34 255 ARG A N 1
ATOM 1967 C CA . ARG A 1 255 ? 32.946 -6.232 -2.174 1.00 37.34 255 ARG A CA 1
ATOM 1968 C C . ARG A 1 255 ? 33.275 -5.896 -3.631 1.00 37.34 255 ARG A C 1
ATOM 1970 O O . ARG A 1 255 ? 32.398 -5.898 -4.491 1.00 37.34 255 ARG A O 1
ATOM 1977 N N . ARG A 1 256 ? 34.536 -5.541 -3.869 1.00 37.38 256 ARG A N 1
ATOM 1978 C CA . ARG A 1 256 ? 35.222 -5.745 -5.147 1.00 37.38 256 ARG A CA 1
ATOM 1979 C C . ARG A 1 256 ? 36.335 -6.746 -4.903 1.00 37.38 256 ARG A C 1
ATOM 1981 O O . ARG A 1 256 ? 36.902 -6.682 -3.789 1.00 37.38 256 ARG A O 1
#

InterPro domains:
  IPR011990 Tetratricopeptide-like helical domain superfamily [G3DSA:1.25.40.10] (3-242)
  IPR011990 Tetratricopeptide-like helical domain superfamily [SSF48452] (24-233)

Secondary structure (DSSP, 8-state):
-HHHHHHHHHHHHH-S-HHHHHHHHHHHHHHHHHHHHH-TT-HHHHHHHHHHHHHTT-HHHHHHHHHHHHHH-TT-TTHHHHHHHHHHHHHHHT-HHHHHHHHHHHHHH-TT-HHHHHHHHHHHHH-TTSPP-HHHHHHHHHHHHHHS-HHHHHHTT-TTHHHHHHHHHHHHHHHTT-HHHHHHHHHHHHHHHHH-HHHHHHHHHHHHHHHHHTT-HHHHHHHHHHHHHH-GGGHHHHTT-GGGHHHH-GGGG---

Radius of gyration: 20.85 Å; chains: 1; bounding box: 56×48×54 Å

Sequence (256 aa):
MELRGRALWQLAGEAADTSDVAARLELAERDLRTAVEADSTRASGWAALSQLLRLRGRFAESDLAARQALEQDAWLEDADDILRRLYFGAMAQGDYAAAGQSCGQGHAQFPGDWRFVECRLTLLREDPSLRPDPARAWALVAELDRLDPPSRAREEGRAYSPVFRRVAAAAVLARAGASDSARAVLARARAAASADPELRVPYLFDAAYVTLLLGDRDGARRLLDEYLAARPALRPYVARDILFRDLFSPASAVRR